Protein AF-A0A8J4VJY8-F1 (afdb_monomer)

Organism: NCBI:txid60419

Sequence (199 aa):
MISAFECVHDGWGIAVLVGVPNKDDAFKTHPMNILNERTLKGTFFGNYKPRSDLPSVVERYMNKFAQREEWTMLCDTLASKLMTAGNTLAATLCYICAGNIDKTVEIWSRSLRTEHEGKFYVELLQDLMEKTIVLALATGRKRFSASLCKLVEKYAEILASQGLLTTAMVYLKLLGSDELSPELVILRDRIALATEPGM

Solvent-accessible surface area (backbone atoms only — not comparable to full-atom values): 11564 Å² total; per-residue (Å²): 120,59,65,60,57,71,71,41,48,75,62,72,19,69,24,76,47,69,49,81,79,59,97,84,66,77,94,77,79,65,71,62,57,53,74,42,46,32,44,82,46,78,30,67,62,57,96,54,49,67,88,74,46,43,63,58,52,52,50,54,48,49,65,69,79,33,57,82,82,49,42,36,58,52,27,41,53,51,15,55,52,29,46,76,72,68,40,53,70,65,14,42,54,25,19,56,74,32,56,37,59,60,65,35,49,56,52,50,59,53,54,59,66,71,63,60,88,79,69,53,72,68,58,56,50,48,57,53,48,54,54,50,48,55,51,33,64,76,58,70,55,54,81,72,50,74,72,53,48,59,48,54,50,57,50,28,52,52,32,42,77,73,66,40,44,70,61,21,50,55,56,56,63,49,52,43,88,89,72,58,55,73,71,48,53,51,50,50,52,53,43,49,64,70,67,52,77,82,131

pLDDT: mean 82.2, std 9.37, range [36.69, 95.88]

Secondary structure (DSSP, 8-state):
-THHHHTSPTTT-EEEEES---TT------HHHHHTT-EEEEESSTT--HHHHHHHHHHHHHHHHS-HHHHHHHHHHHHHHHHHTT-HHHHHHHHHHHT-HHHHHHHHHHHHTT--SS--HHHHHHHHHHHHHHHHHHHT-----HHHHHHHHHHHHHHHHTT-HHHHHHHHHHT-SSS--HHHHHHHHHHHHHHSPP-

InterPro domains:
  IPR036291 NAD(P)-binding domain superfamily [SSF51735] (2-62)
  IPR040251 Protein transport protein SEC31-like [PTHR13923] (64-196)

Nearest PDB structures (foldseek):
  5m72-assembly1_A  TM=3.166E-01  e=6.009E-02  Homo sapiens
  9gaw-assembly1_K  TM=3.828E-01  e=3.199E-01  Homo sapiens
  6q6g-assembly1_K  TM=3.519E-01  e=5.791E-01  Homo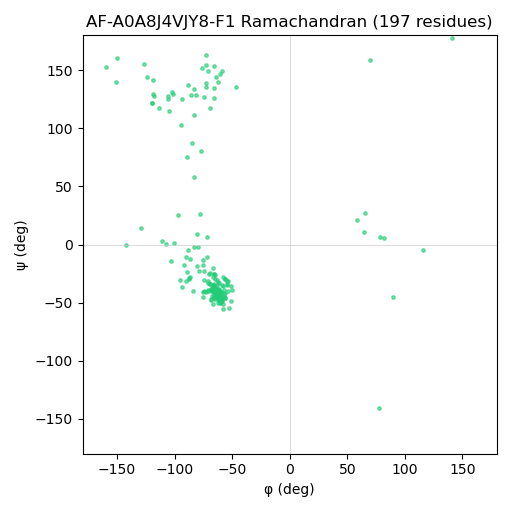 sapiens
  5a31-assembly1_J  TM=3.469E-01  e=1.703E+00  Homo sapiens
  4ui9-assembly1_J  TM=3.469E-01  e=1.703E+00  Homo sapiens

Mean predicted aligned error: 13.05 Å

Structure (mmCIF, N/CA/C/O backbone):
data_AF-A0A8J4VJY8-F1
#
_entry.id   AF-A0A8J4VJY8-F1
#
loop_
_atom_site.group_PDB
_atom_site.id
_atom_site.type_symbol
_atom_site.label_atom_id
_atom_site.label_alt_id
_atom_site.label_comp_id
_atom_site.label_asym_id
_atom_site.label_entity_id
_atom_site.label_seq_id
_atom_site.pdbx_PDB_ins_code
_atom_site.Cartn_x
_atom_site.Cartn_y
_atom_site.Cartn_z
_atom_site.occupancy
_atom_site.B_iso_or_equiv
_atom_site.auth_seq_id
_atom_site.auth_comp_id
_atom_site.auth_asym_id
_atom_site.auth_atom_id
_atom_site.pdbx_PDB_model_num
ATOM 1 N N . MET A 1 1 ? 20.125 10.548 -29.861 1.00 68.69 1 MET A N 1
ATOM 2 C CA . MET A 1 1 ? 18.729 10.962 -30.130 1.00 68.69 1 MET A CA 1
ATOM 3 C C . MET A 1 1 ? 18.631 11.810 -31.399 1.00 68.69 1 MET A C 1
ATOM 5 O O . MET A 1 1 ? 17.848 11.469 -32.269 1.00 68.69 1 MET A O 1
ATOM 9 N N . ILE A 1 2 ? 19.464 12.847 -31.549 1.00 80.62 2 ILE A N 1
ATOM 10 C CA . ILE A 1 2 ? 19.454 13.768 -32.705 1.00 80.62 2 ILE A CA 1
ATOM 11 C C . ILE A 1 2 ? 19.862 13.100 -34.029 1.00 80.62 2 ILE A C 1
ATOM 13 O O . ILE A 1 2 ? 19.252 13.369 -35.057 1.00 80.62 2 ILE A O 1
ATOM 17 N N . SER A 1 3 ? 20.807 12.157 -34.000 1.00 83.62 3 SER A N 1
ATOM 18 C CA . SER A 1 3 ? 21.254 11.420 -35.193 1.00 83.62 3 SER A CA 1
ATOM 19 C C . SER A 1 3 ? 20.115 10.736 -35.957 1.00 83.62 3 SER A C 1
ATOM 21 O O . SER A 1 3 ? 20.138 10.702 -37.181 1.00 83.62 3 SER A O 1
ATOM 23 N N . ALA A 1 4 ? 19.094 10.246 -35.245 1.00 83.75 4 ALA A N 1
ATOM 24 C CA . ALA A 1 4 ? 17.913 9.630 -35.846 1.00 83.75 4 ALA A CA 1
ATOM 25 C C . ALA A 1 4 ? 17.003 10.640 -36.566 1.00 83.75 4 ALA A C 1
ATOM 27 O O . ALA A 1 4 ? 16.265 10.252 -37.459 1.00 83.75 4 ALA A O 1
ATOM 28 N N . PHE A 1 5 ? 17.036 11.920 -36.183 1.00 87.31 5 PHE A N 1
ATOM 29 C CA . PHE A 1 5 ? 16.316 12.999 -36.866 1.00 87.31 5 PHE A CA 1
ATOM 30 C C . PHE A 1 5 ? 17.141 13.611 -38.007 1.00 87.31 5 PHE A C 1
ATOM 32 O O . PHE A 1 5 ? 16.595 14.086 -38.999 1.00 87.31 5 PHE A O 1
ATOM 39 N N . GLU A 1 6 ? 18.467 13.581 -37.914 1.00 86.31 6 GLU A N 1
ATOM 40 C CA . GLU A 1 6 ? 19.334 14.111 -38.969 1.00 86.31 6 GLU A CA 1
ATOM 41 C C . GLU A 1 6 ? 19.481 13.157 -40.161 1.00 86.31 6 GLU A C 1
ATOM 43 O O . GLU A 1 6 ? 19.732 13.622 -41.273 1.00 86.31 6 GLU A O 1
ATOM 48 N N . CYS A 1 7 ? 19.252 11.856 -39.969 1.00 87.00 7 CYS A N 1
ATOM 49 C CA . CYS A 1 7 ? 19.329 10.858 -41.036 1.00 87.00 7 CYS A CA 1
ATOM 50 C C . CYS A 1 7 ? 18.021 10.629 -41.816 1.00 87.00 7 CYS A C 1
ATOM 52 O O . CYS A 1 7 ? 18.037 9.855 -42.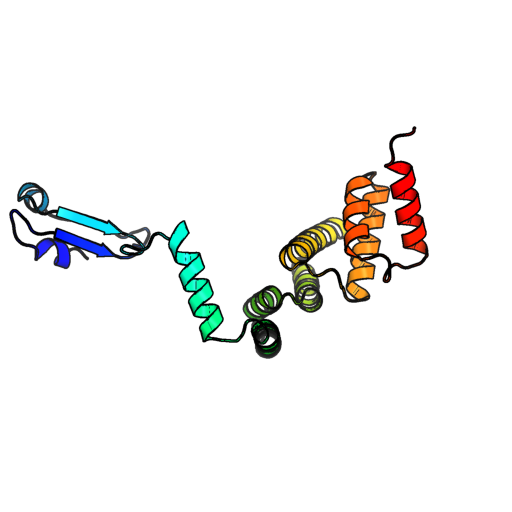774 1.00 87.00 7 CYS A O 1
ATOM 54 N N . VAL A 1 8 ? 16.896 11.256 -41.437 1.00 89.12 8 VA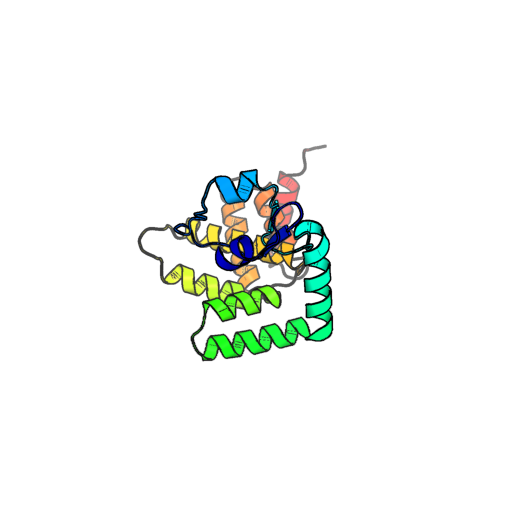L A N 1
ATOM 55 C CA . VAL A 1 8 ? 15.641 11.102 -42.195 1.00 89.12 8 VAL A CA 1
ATOM 56 C C . VAL A 1 8 ? 15.663 11.913 -43.488 1.00 89.12 8 VAL A C 1
ATOM 58 O O . VAL A 1 8 ? 16.323 12.947 -43.577 1.00 89.12 8 VAL A O 1
ATOM 61 N N . HIS A 1 9 ? 14.918 11.440 -44.485 1.00 87.38 9 HIS A N 1
ATOM 62 C CA . HIS A 1 9 ? 14.821 12.090 -45.788 1.00 87.38 9 HIS A CA 1
ATOM 63 C C . HIS A 1 9 ? 14.210 13.494 -45.699 1.00 87.38 9 HIS A C 1
ATOM 65 O O . HIS A 1 9 ? 13.229 13.713 -44.987 1.00 87.38 9 HIS A O 1
ATOM 71 N N . ASP A 1 10 ? 14.762 14.427 -46.472 1.00 89.31 10 ASP A N 1
ATOM 72 C CA . ASP A 1 10 ? 14.156 15.741 -46.691 1.00 89.31 10 ASP A CA 1
ATOM 73 C C . ASP A 1 10 ? 12.806 15.593 -47.421 1.00 89.31 10 ASP A C 1
ATOM 75 O O . ASP A 1 10 ? 12.633 14.698 -48.254 1.00 89.31 10 ASP A O 1
ATOM 79 N N . GLY A 1 11 ? 11.829 16.442 -47.094 1.00 87.81 11 GLY A N 1
ATOM 80 C CA . GLY A 1 11 ? 10.488 16.443 -47.694 1.00 87.81 11 GLY A CA 1
ATOM 81 C C . GLY A 1 11 ? 9.458 15.552 -46.987 1.00 87.81 11 GLY A C 1
ATOM 82 O O . GLY A 1 11 ? 8.323 15.957 -46.773 1.00 87.81 11 GLY A O 1
ATOM 83 N N . TRP A 1 12 ? 9.823 14.317 -46.627 1.00 87.56 12 TRP A N 1
ATOM 84 C CA . TRP A 1 12 ? 8.845 13.321 -46.138 1.00 87.56 12 TRP A CA 1
ATOM 85 C C . TRP A 1 12 ? 9.343 12.425 -44.999 1.00 87.56 12 TRP A C 1
ATOM 87 O O . TRP A 1 12 ? 8.610 11.557 -44.515 1.00 87.56 12 TRP A O 1
ATOM 97 N N . GLY A 1 13 ? 10.584 12.606 -44.552 1.00 90.88 13 GLY A N 1
ATOM 98 C CA . GLY A 1 13 ? 11.171 11.816 -43.480 1.00 90.88 13 GLY A CA 1
ATOM 99 C C . GLY A 1 13 ? 10.479 12.039 -42.135 1.00 90.88 13 GLY A C 1
ATOM 100 O O . GLY A 1 13 ? 10.234 13.173 -41.720 1.00 90.88 13 GLY A O 1
ATOM 101 N N . ILE A 1 14 ? 10.204 10.943 -41.422 1.00 91.06 14 ILE A N 1
ATOM 102 C CA . ILE A 1 14 ? 9.613 10.972 -40.080 1.00 91.06 14 ILE A CA 1
ATOM 103 C C . ILE A 1 14 ? 10.571 10.307 -39.097 1.00 91.06 14 ILE A C 1
ATOM 105 O O . ILE A 1 14 ? 10.876 9.123 -39.232 1.00 91.06 14 ILE A O 1
ATOM 109 N N . ALA A 1 15 ? 10.989 11.043 -38.069 1.00 90.25 15 ALA A N 1
ATOM 110 C CA . ALA A 1 15 ? 11.700 10.486 -36.924 1.00 90.25 15 ALA A CA 1
ATOM 111 C C . ALA A 1 15 ? 10.743 10.343 -35.738 1.00 90.25 15 ALA A C 1
ATOM 113 O O . ALA A 1 15 ? 10.033 11.289 -35.386 1.00 90.25 15 ALA A O 1
ATOM 114 N N . VAL A 1 16 ? 10.733 9.169 -35.103 1.00 88.62 16 VAL A N 1
ATOM 115 C CA . VAL A 1 16 ? 9.947 8.909 -33.890 1.00 88.62 16 VAL A CA 1
ATOM 116 C C . VAL A 1 16 ? 10.896 8.678 -32.721 1.00 88.62 16 VAL A C 1
ATOM 118 O O . VAL A 1 16 ? 11.672 7.726 -32.720 1.00 88.62 16 VAL A O 1
ATOM 121 N N . LEU A 1 17 ? 10.826 9.548 -31.719 1.00 88.00 17 LEU A N 1
ATOM 122 C CA . LEU A 1 17 ? 11.573 9.419 -30.474 1.00 88.00 17 LEU A CA 1
ATOM 123 C C . LEU A 1 17 ? 10.718 8.696 -29.437 1.00 88.00 17 LEU A C 1
ATOM 125 O O . LEU A 1 17 ? 9.601 9.127 -29.147 1.00 88.00 17 LEU A O 1
ATOM 129 N N . VAL A 1 18 ? 11.254 7.608 -28.878 1.00 86.00 18 VAL A N 1
ATOM 130 C CA . VAL A 1 18 ? 10.594 6.815 -27.836 1.00 86.00 18 VAL A CA 1
ATOM 131 C C . VAL A 1 18 ? 11.444 6.809 -26.568 1.00 86.00 18 VAL A C 1
ATOM 133 O O . VAL A 1 18 ? 12.594 6.375 -26.617 1.00 86.00 18 VAL A O 1
ATOM 136 N N . GLY A 1 19 ? 10.889 7.270 -25.445 1.00 84.06 19 GLY A N 1
ATOM 137 C CA . GLY A 1 19 ? 11.540 7.203 -24.130 1.00 84.06 19 GLY A CA 1
ATOM 138 C C . GLY A 1 19 ? 11.328 8.435 -23.247 1.00 84.06 19 GLY A C 1
ATOM 139 O O . GLY A 1 19 ? 10.686 9.403 -23.649 1.00 84.06 19 GLY A O 1
ATOM 140 N N . VAL A 1 20 ? 11.872 8.383 -22.026 1.00 84.94 20 VAL A N 1
ATOM 141 C CA . VAL A 1 20 ? 11.820 9.470 -21.034 1.00 84.94 20 VAL A CA 1
ATOM 142 C C . VAL A 1 20 ? 13.200 10.143 -20.972 1.00 84.94 20 VAL A C 1
ATOM 144 O O . VAL A 1 20 ? 14.160 9.471 -20.596 1.00 84.94 20 VAL A O 1
ATOM 147 N N . PRO A 1 21 ? 13.332 11.424 -21.362 1.00 83.00 21 PRO A N 1
ATOM 148 C CA . PRO A 1 21 ? 14.582 12.165 -21.232 1.00 83.00 21 PRO A CA 1
ATOM 149 C C . PRO A 1 21 ? 14.860 12.524 -19.766 1.00 83.00 21 PRO A C 1
ATOM 151 O O . PRO A 1 21 ? 13.937 12.666 -18.960 1.00 83.00 21 PRO A O 1
ATOM 154 N N . ASN A 1 22 ? 16.133 12.708 -19.428 1.00 85.38 22 ASN A N 1
ATOM 155 C CA . ASN A 1 22 ? 16.535 13.266 -18.140 1.00 85.38 22 ASN A CA 1
ATOM 156 C C . ASN A 1 22 ? 16.234 14.771 -18.086 1.00 85.38 22 ASN A C 1
ATOM 158 O O . ASN A 1 22 ? 16.047 15.420 -19.114 1.00 85.38 22 ASN A O 1
ATOM 162 N N . LYS A 1 23 ? 16.223 15.350 -16.879 1.00 86.31 23 LYS A N 1
ATOM 163 C CA . LYS A 1 23 ? 15.888 16.771 -16.661 1.00 86.31 23 LYS A CA 1
ATOM 164 C C . LYS A 1 23 ? 16.774 17.743 -17.460 1.00 86.31 23 LYS A C 1
ATOM 166 O O . LYS A 1 23 ? 16.296 18.807 -17.840 1.00 86.31 23 LYS A O 1
ATOM 171 N N . ASP A 1 24 ? 18.021 17.357 -17.727 1.00 89.12 24 ASP A N 1
ATOM 172 C CA . ASP A 1 24 ? 19.026 18.197 -18.392 1.00 89.12 24 ASP A CA 1
ATOM 173 C C . ASP A 1 24 ? 19.201 17.881 -19.890 1.00 89.12 24 ASP A C 1
ATOM 175 O O . ASP A 1 24 ? 20.023 18.501 -20.571 1.00 89.12 24 ASP A O 1
ATOM 179 N N . ASP A 1 25 ? 18.433 16.929 -20.431 1.00 85.75 25 ASP A N 1
ATOM 180 C CA . ASP A 1 25 ? 18.522 16.565 -21.844 1.00 85.75 25 ASP A CA 1
ATOM 181 C C . ASP A 1 25 ? 17.870 17.643 -22.725 1.00 85.75 25 ASP A C 1
ATOM 183 O O . ASP A 1 25 ? 16.702 17.999 -22.563 1.00 85.75 25 ASP A O 1
ATOM 187 N N . ALA A 1 26 ? 18.617 18.135 -23.717 1.00 84.38 26 ALA A N 1
ATOM 188 C CA . ALA A 1 26 ? 18.144 19.137 -24.669 1.00 84.38 26 ALA A CA 1
ATOM 189 C C . ALA A 1 26 ? 18.159 18.599 -26.104 1.00 84.38 26 ALA A C 1
ATOM 191 O O . ALA A 1 26 ? 19.182 18.119 -26.599 1.00 84.38 26 ALA A O 1
ATOM 192 N N . PHE A 1 27 ? 17.038 18.750 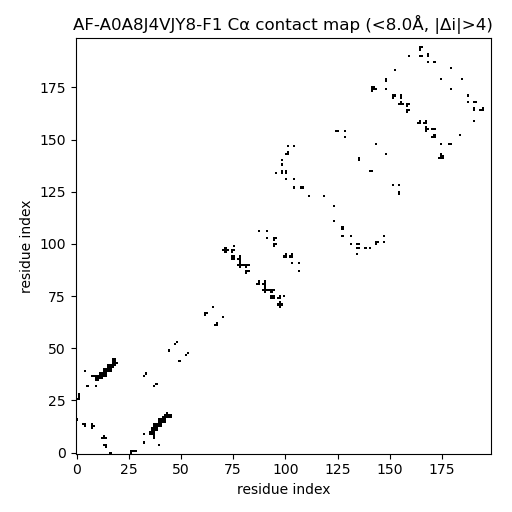-26.811 1.00 84.56 27 PHE A N 1
ATOM 193 C CA . PHE A 1 27 ? 16.973 18.490 -28.245 1.00 84.56 27 PHE A CA 1
ATOM 194 C C . PHE A 1 27 ? 17.471 19.719 -29.016 1.00 84.56 27 PHE A C 1
ATOM 196 O O . PHE A 1 27 ? 16.825 20.765 -29.014 1.00 84.56 27 PHE A O 1
ATOM 203 N N . LYS A 1 28 ? 18.634 19.602 -29.666 1.00 87.94 28 LYS A N 1
ATOM 204 C CA . LYS A 1 28 ? 19.248 20.671 -30.467 1.00 87.94 28 LYS A CA 1
ATOM 205 C C . LYS A 1 28 ? 19.351 20.220 -31.919 1.00 87.94 28 LYS A C 1
ATOM 207 O O . LYS A 1 28 ? 19.885 19.151 -32.190 1.00 87.94 28 LYS A O 1
ATOM 212 N N . TH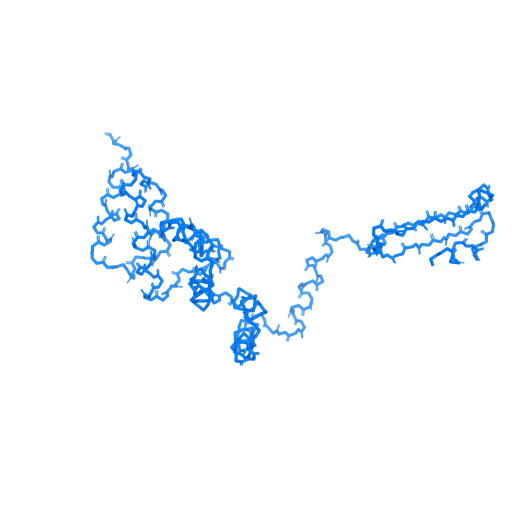R A 1 29 ? 18.846 21.025 -32.847 1.00 86.62 29 THR A N 1
ATOM 213 C CA . THR A 1 29 ? 18.955 20.765 -34.288 1.00 86.62 29 THR A CA 1
ATOM 214 C C . THR A 1 29 ? 18.984 22.079 -35.067 1.00 86.62 29 THR A C 1
ATOM 216 O O . THR A 1 29 ? 18.580 23.118 -34.542 1.00 86.62 29 THR A O 1
ATOM 219 N N . HIS A 1 30 ? 19.472 22.047 -36.308 1.00 87.88 30 HIS A N 1
ATOM 220 C CA . HIS A 1 30 ? 19.509 23.226 -37.169 1.00 87.88 30 HIS A CA 1
ATOM 221 C C . HIS A 1 30 ? 18.091 23.575 -37.670 1.00 87.88 30 HIS A C 1
ATOM 223 O O . HIS A 1 30 ? 17.389 22.668 -38.121 1.00 87.88 30 HIS A O 1
ATOM 229 N N . PRO A 1 31 ? 17.655 24.853 -37.671 1.00 86.69 31 PRO A N 1
ATOM 230 C CA . PRO A 1 31 ? 16.299 25.236 -38.092 1.00 86.69 31 PRO A CA 1
ATOM 231 C C . PRO A 1 31 ? 15.908 24.744 -39.493 1.00 86.69 31 PRO A C 1
ATOM 233 O O . PRO A 1 31 ? 14.766 24.345 -39.712 1.00 86.69 31 PRO A O 1
ATOM 236 N N . MET A 1 32 ? 16.871 24.688 -40.422 1.00 88.69 32 MET A N 1
ATOM 237 C CA . MET A 1 32 ? 16.646 24.147 -41.773 1.00 88.69 32 MET A CA 1
ATOM 238 C C . MET A 1 32 ? 16.158 22.697 -41.781 1.00 88.69 32 MET A C 1
ATOM 240 O O . MET A 1 32 ? 15.416 22.327 -42.679 1.00 88.69 32 MET A O 1
ATOM 244 N N . ASN A 1 33 ? 16.495 21.890 -40.773 1.00 83.81 33 ASN A N 1
ATOM 245 C CA . ASN A 1 33 ? 16.027 20.506 -40.709 1.00 83.81 33 ASN A CA 1
ATOM 246 C C . ASN A 1 33 ? 14.506 20.428 -40.511 1.00 83.81 33 ASN A C 1
ATOM 248 O O . ASN A 1 33 ? 13.895 19.468 -40.955 1.00 83.81 33 ASN A O 1
ATOM 252 N N . ILE A 1 34 ? 13.886 21.431 -39.879 1.00 83.19 34 ILE A N 1
ATOM 253 C CA . ILE A 1 34 ? 12.424 21.515 -39.730 1.00 83.19 34 ILE A CA 1
ATOM 254 C C . ILE A 1 34 ? 11.799 22.143 -40.980 1.00 83.19 34 ILE A C 1
ATOM 256 O O . ILE A 1 34 ? 10.755 21.694 -41.443 1.00 83.19 34 ILE A O 1
ATOM 260 N N . LEU A 1 35 ? 12.451 23.168 -41.541 1.00 87.56 35 LEU A N 1
ATOM 261 C CA . LEU A 1 35 ? 11.969 23.866 -42.737 1.00 87.56 35 LEU A CA 1
ATOM 262 C C . LEU A 1 35 ? 12.041 23.006 -44.008 1.00 87.56 35 LEU A C 1
ATOM 264 O O . LEU A 1 35 ? 11.237 23.211 -44.908 1.00 87.56 35 LEU A O 1
ATOM 268 N N . ASN A 1 36 ? 12.921 22.002 -44.055 1.00 87.19 36 ASN A N 1
ATOM 269 C CA . ASN A 1 36 ? 12.982 20.986 -45.114 1.00 87.19 36 ASN A CA 1
ATOM 270 C C . ASN A 1 36 ? 11.896 19.896 -44.970 1.00 87.19 36 ASN A C 1
ATOM 272 O O . ASN A 1 36 ? 12.096 18.758 -45.393 1.00 87.19 36 ASN A O 1
ATOM 276 N N . GLU A 1 37 ? 10.771 20.222 -44.329 1.00 87.38 37 GLU A N 1
ATOM 277 C CA . GLU A 1 37 ? 9.587 19.363 -44.169 1.00 87.38 37 GLU A CA 1
ATOM 278 C C . GLU A 1 37 ? 9.842 18.014 -43.458 1.00 87.38 37 GLU A C 1
ATOM 280 O O . GLU A 1 37 ? 9.039 17.082 -43.546 1.00 87.38 37 GLU A O 1
ATOM 285 N N . ARG A 1 38 ? 10.925 17.887 -42.677 1.00 91.00 38 ARG A N 1
ATOM 286 C CA . ARG A 1 38 ? 11.121 16.707 -41.818 1.00 91.00 38 ARG A CA 1
ATOM 287 C C . ARG A 1 38 ? 10.161 16.757 -40.637 1.00 91.00 38 ARG A C 1
ATOM 289 O O . ARG A 1 38 ? 9.995 17.784 -39.982 1.00 91.00 38 ARG A O 1
ATOM 296 N N . THR A 1 39 ? 9.584 15.611 -40.295 1.00 88.94 39 THR A N 1
ATOM 297 C CA . THR A 1 39 ? 8.641 15.498 -39.178 1.00 88.94 39 THR A CA 1
ATOM 298 C C . THR A 1 39 ? 9.287 14.808 -37.980 1.00 88.94 39 THR A C 1
ATOM 300 O O . THR A 1 39 ? 9.789 13.689 -38.088 1.00 88.94 39 THR A O 1
ATOM 303 N N . LEU A 1 40 ? 9.210 15.437 -36.804 1.00 88.75 40 LEU A N 1
ATOM 304 C CA . LEU A 1 40 ? 9.598 14.835 -35.528 1.00 88.75 40 LEU A CA 1
ATOM 305 C C . LEU A 1 40 ? 8.352 14.481 -34.711 1.00 88.75 40 LEU A C 1
ATOM 307 O O . LEU A 1 40 ? 7.516 15.340 -34.440 1.00 88.75 40 LEU A O 1
ATOM 311 N N . LYS A 1 41 ? 8.238 13.221 -34.285 1.00 88.94 41 LYS A N 1
ATOM 312 C CA . LYS A 1 41 ? 7.201 12.752 -33.355 1.00 88.94 41 LYS A CA 1
ATOM 313 C C . LYS A 1 41 ? 7.855 12.211 -32.090 1.00 88.94 41 LYS A C 1
ATOM 315 O O . LYS A 1 41 ? 8.891 11.559 -32.159 1.00 88.94 41 LYS A O 1
ATOM 320 N N . GLY A 1 42 ? 7.244 12.462 -30.938 1.00 87.31 42 GLY A N 1
ATOM 321 C CA . GLY A 1 42 ? 7.728 11.985 -29.643 1.00 87.31 42 GLY A CA 1
ATOM 322 C C . GLY A 1 42 ? 6.663 11.184 -28.909 1.00 87.31 42 GLY A C 1
ATOM 323 O O . GLY A 1 42 ? 5.477 11.500 -28.988 1.00 87.31 42 GLY A O 1
ATOM 324 N N . THR A 1 43 ? 7.085 10.152 -28.186 1.00 85.06 43 THR A N 1
ATOM 325 C CA . THR A 1 43 ? 6.226 9.396 -27.275 1.00 85.06 43 THR A CA 1
ATOM 326 C C . THR A 1 43 ? 7.038 8.803 -26.128 1.00 85.06 43 THR A C 1
ATOM 328 O O . THR A 1 43 ? 8.136 8.294 -26.318 1.00 85.06 43 THR A O 1
ATOM 331 N N . PHE A 1 44 ? 6.493 8.825 -24.916 1.00 82.38 44 PHE A N 1
ATOM 332 C CA . PHE A 1 44 ? 7.149 8.211 -23.759 1.00 82.38 44 PHE A CA 1
ATOM 333 C C . PHE A 1 44 ? 7.063 6.682 -23.775 1.00 82.38 44 PHE A C 1
ATOM 335 O O . PHE A 1 44 ? 7.966 6.006 -23.294 1.00 82.38 44 PHE A O 1
ATOM 342 N N . PHE A 1 45 ? 5.989 6.139 -24.353 1.00 77.56 45 PHE A N 1
ATOM 343 C CA . PHE A 1 45 ? 5.648 4.716 -24.271 1.00 77.56 45 PHE A CA 1
ATOM 344 C C . PHE A 1 45 ? 5.367 4.089 -25.649 1.00 77.56 45 PHE A C 1
ATOM 346 O O . PHE A 1 45 ? 4.801 3.004 -25.741 1.00 77.56 45 PHE A O 1
ATOM 353 N N . GLY A 1 46 ? 5.729 4.752 -26.750 1.00 77.62 46 GLY A N 1
ATOM 354 C CA . GLY A 1 46 ? 5.402 4.271 -28.097 1.00 77.62 46 GLY A CA 1
ATOM 355 C C . GLY A 1 46 ? 3.940 4.548 -28.476 1.00 77.62 46 GLY A C 1
ATOM 356 O O . GLY A 1 46 ? 3.381 5.587 -28.133 1.00 77.62 46 GLY A O 1
ATOM 357 N N . ASN A 1 47 ? 3.299 3.594 -29.156 1.00 75.44 47 ASN A N 1
ATOM 358 C CA . ASN A 1 47 ? 1.851 3.613 -29.430 1.00 75.44 47 ASN A CA 1
ATOM 359 C C . ASN A 1 47 ? 1.008 3.122 -28.242 1.00 75.44 47 ASN A C 1
ATOM 361 O O . ASN A 1 47 ? -0.190 2.885 -28.381 1.00 75.44 47 ASN A O 1
ATOM 365 N N . TYR A 1 48 ? 1.643 2.934 -27.090 1.00 73.88 48 TYR A N 1
ATOM 366 C CA . TYR A 1 48 ? 1.002 2.448 -25.890 1.00 73.88 48 TYR A CA 1
ATOM 367 C C . TYR A 1 48 ? 0.296 3.591 -25.172 1.00 73.88 48 TYR A C 1
ATOM 369 O O . TYR A 1 48 ? 0.898 4.628 -24.891 1.00 73.88 48 TYR A O 1
ATOM 377 N N . LYS A 1 49 ? -0.978 3.397 -24.854 1.00 79.50 49 LYS A N 1
ATOM 378 C CA . LYS A 1 49 ? -1.776 4.318 -24.051 1.00 79.50 49 LYS A CA 1
ATOM 379 C C . LYS A 1 49 ? -1.720 3.838 -22.603 1.00 79.50 49 LYS A C 1
ATOM 381 O O . LYS A 1 49 ? -2.444 2.907 -22.256 1.00 79.50 49 LYS A O 1
ATOM 386 N N . PRO A 1 50 ? -0.924 4.465 -21.715 1.00 75.00 50 PRO A N 1
ATOM 387 C CA . PRO A 1 50 ? -0.672 3.913 -20.383 1.00 75.00 50 PRO A CA 1
ATOM 388 C C . PRO A 1 50 ? -1.952 3.693 -19.576 1.00 75.00 50 PRO A C 1
ATOM 390 O O . PRO A 1 50 ? -2.080 2.708 -18.868 1.00 75.00 50 PRO A O 1
ATOM 393 N N . ARG A 1 51 ? -2.952 4.567 -19.717 1.00 79.19 51 ARG A N 1
ATOM 394 C CA . ARG A 1 51 ? -4.204 4.427 -18.967 1.00 79.19 51 ARG A CA 1
ATOM 395 C C . ARG A 1 51 ? -5.048 3.219 -19.396 1.00 79.19 51 ARG A C 1
ATOM 397 O O . ARG A 1 51 ? -5.680 2.615 -18.538 1.00 79.19 51 ARG A O 1
ATOM 404 N N . SER A 1 52 ? -5.103 2.896 -20.689 1.00 82.62 52 SER A N 1
ATOM 405 C CA . SER A 1 52 ? -5.931 1.791 -21.201 1.00 82.62 52 SER A CA 1
ATOM 406 C C . SER A 1 52 ? -5.160 0.484 -21.308 1.00 82.62 52 SER A C 1
ATOM 408 O O . SER A 1 52 ? -5.708 -0.580 -21.038 1.00 82.62 52 SER A O 1
ATOM 410 N N . ASP A 1 53 ? -3.886 0.562 -21.676 1.00 81.81 53 ASP A N 1
ATOM 411 C CA . ASP A 1 53 ? -3.134 -0.609 -22.096 1.00 81.81 53 ASP A CA 1
ATOM 412 C C . ASP A 1 53 ? -2.347 -1.205 -20.919 1.00 81.81 53 ASP A C 1
ATOM 414 O O . ASP A 1 53 ? -2.195 -2.430 -20.858 1.00 81.81 53 ASP A O 1
ATOM 418 N N . LEU A 1 54 ? -1.910 -0.382 -19.946 1.00 81.25 54 LEU A N 1
ATOM 419 C CA . LEU A 1 54 ? -1.137 -0.824 -18.770 1.00 81.25 54 LEU A CA 1
ATOM 420 C C . LEU A 1 54 ? -1.848 -1.899 -17.946 1.00 81.25 54 LEU A C 1
ATOM 422 O O . LEU A 1 54 ? -1.206 -2.912 -17.662 1.00 81.25 54 LEU A O 1
ATOM 426 N N . PRO A 1 55 ? -3.156 -1.779 -17.638 1.00 83.00 55 PRO A N 1
ATOM 427 C CA . PRO A 1 55 ? -3.875 -2.836 -16.932 1.00 83.00 55 PRO A CA 1
ATOM 428 C C . PRO A 1 55 ? -3.793 -4.192 -17.648 1.00 83.00 55 PRO A C 1
ATOM 430 O O . PRO A 1 55 ? -3.538 -5.206 -17.007 1.00 83.00 55 PRO A O 1
ATOM 433 N N . SER A 1 56 ? -3.914 -4.209 -18.982 1.00 81.81 56 SER A N 1
ATOM 434 C CA . SER A 1 56 ? -3.883 -5.449 -19.772 1.00 81.81 56 SER A CA 1
ATOM 435 C C . SER A 1 56 ? -2.503 -6.116 -19.800 1.00 81.81 56 SER A C 1
ATOM 437 O O . SER A 1 56 ? -2.396 -7.343 -19.819 1.00 81.81 56 SER A O 1
ATOM 439 N N . VAL A 1 57 ? -1.424 -5.324 -19.779 1.00 80.25 57 VAL A N 1
ATOM 440 C CA . VAL A 1 57 ? -0.055 -5.857 -19.719 1.00 80.25 57 VAL A CA 1
ATOM 441 C C . VAL A 1 57 ? 0.266 -6.360 -18.325 1.00 80.25 57 VAL A C 1
ATOM 443 O O . VAL A 1 57 ? 0.849 -7.436 -18.210 1.00 80.25 57 VAL A O 1
ATOM 446 N N . VAL A 1 58 ? -0.153 -5.638 -17.283 1.00 78.62 58 VAL A N 1
ATOM 447 C CA . VAL A 1 58 ? -0.032 -6.105 -15.898 1.00 78.62 58 VAL A CA 1
ATOM 448 C C . VAL A 1 58 ? -0.781 -7.422 -15.734 1.00 78.62 58 VAL A C 1
ATOM 450 O O . VAL A 1 58 ? -0.196 -8.389 -15.268 1.00 78.62 58 VAL A O 1
ATOM 453 N N . GLU A 1 59 ? -2.025 -7.517 -16.197 1.00 79.06 59 GLU A N 1
ATOM 454 C CA . GLU A 1 59 ? -2.805 -8.752 -16.113 1.00 79.06 59 GLU A CA 1
ATOM 455 C C . GLU A 1 59 ? -2.146 -9.915 -16.872 1.00 79.06 59 GLU A C 1
ATOM 457 O O . GLU A 1 59 ? -2.010 -11.012 -16.332 1.00 79.06 59 GLU A O 1
ATOM 462 N N . ARG A 1 60 ? -1.649 -9.680 -18.095 1.00 78.12 60 ARG A N 1
ATOM 463 C CA . ARG A 1 60 ? -0.892 -10.687 -18.860 1.00 78.12 60 ARG A CA 1
ATOM 464 C C . ARG A 1 60 ? 0.387 -11.130 -18.160 1.00 78.12 60 ARG A C 1
ATOM 466 O O . ARG A 1 60 ? 0.740 -12.303 -18.246 1.00 78.12 60 ARG A O 1
ATOM 473 N N . TYR A 1 61 ? 1.098 -10.201 -17.529 1.00 73.31 61 TYR A N 1
ATOM 474 C CA . TYR A 1 61 ? 2.304 -10.502 -16.770 1.00 73.31 61 TYR A CA 1
ATOM 475 C C . TYR A 1 61 ? 1.951 -11.348 -15.545 1.00 73.31 61 TYR A C 1
ATOM 477 O O . TYR A 1 61 ? 2.482 -12.442 -15.386 1.00 73.31 61 TYR A O 1
ATOM 485 N N . MET A 1 62 ? 0.978 -10.911 -14.747 1.00 69.44 62 MET A N 1
ATOM 486 C CA . MET A 1 62 ? 0.515 -11.631 -13.560 1.00 69.44 62 MET A CA 1
ATOM 487 C C . MET A 1 62 ? 0.076 -13.058 -13.906 1.00 69.44 62 MET A C 1
ATOM 489 O O . MET A 1 62 ? 0.562 -13.995 -13.288 1.00 69.44 62 MET A O 1
ATOM 493 N N . ASN A 1 63 ? -0.715 -13.237 -14.970 1.00 70.25 63 ASN A N 1
ATOM 494 C CA . ASN A 1 63 ? -1.183 -14.552 -15.423 1.00 70.25 63 ASN A CA 1
ATOM 495 C C . ASN A 1 63 ? -0.068 -15.477 -15.953 1.00 70.25 63 ASN A C 1
ATOM 497 O O . ASN A 1 63 ? -0.279 -16.683 -16.051 1.00 70.25 63 ASN A O 1
ATOM 501 N N . LYS A 1 64 ? 1.095 -14.941 -16.349 1.00 69.69 64 LYS A N 1
ATOM 502 C CA . LYS A 1 64 ? 2.233 -15.742 -16.838 1.00 69.69 64 LYS A CA 1
ATOM 503 C C . LYS A 1 64 ? 3.199 -16.163 -15.737 1.00 69.69 64 LYS A C 1
ATOM 505 O O . LYS A 1 64 ? 3.847 -17.194 -15.888 1.00 69.69 64 LYS A O 1
ATOM 510 N N . PHE A 1 65 ? 3.350 -15.352 -14.693 1.00 60.19 65 PHE A N 1
ATOM 511 C CA . PHE A 1 65 ? 4.341 -15.592 -13.641 1.00 60.19 65 PHE A CA 1
ATOM 512 C C . PHE A 1 65 ? 3.822 -16.494 -12.521 1.00 60.19 65 PHE A C 1
ATOM 514 O O . PHE A 1 65 ? 4.617 -17.219 -11.929 1.00 60.19 65 PHE A O 1
ATOM 521 N N . ALA A 1 66 ? 2.518 -16.480 -12.246 1.00 62.16 66 ALA A N 1
ATOM 522 C CA . ALA A 1 66 ? 1.877 -17.400 -11.315 1.00 62.16 66 ALA A CA 1
ATOM 523 C C . ALA A 1 66 ? 0.374 -17.471 -11.604 1.00 62.16 66 ALA A C 1
ATOM 525 O O . ALA A 1 66 ? -0.220 -16.498 -12.070 1.00 62.16 66 ALA A O 1
ATOM 526 N N . GLN A 1 67 ? -0.266 -18.594 -11.279 1.00 68.31 67 GLN A N 1
ATOM 527 C CA . GLN A 1 67 ? -1.722 -18.583 -11.136 1.00 68.31 67 GLN A CA 1
ATOM 528 C C . GLN A 1 67 ? -2.092 -17.599 -10.015 1.00 68.31 67 GLN A C 1
ATOM 530 O O . GLN A 1 67 ? -1.328 -17.417 -9.060 1.00 68.31 67 GLN A O 1
ATOM 535 N N . ARG A 1 68 ? -3.240 -16.921 -10.132 1.00 66.94 68 ARG A N 1
ATOM 536 C CA . ARG A 1 68 ? -3.654 -15.869 -9.183 1.00 66.94 68 ARG A CA 1
ATOM 537 C C . ARG A 1 68 ? -3.685 -16.396 -7.742 1.00 66.94 68 ARG A C 1
ATOM 539 O O . ARG A 1 68 ? -3.418 -15.652 -6.805 1.00 66.94 68 ARG A O 1
ATOM 546 N N . GLU A 1 69 ? -3.954 -17.685 -7.596 1.00 70.06 69 GLU A N 1
ATOM 547 C CA . GLU A 1 69 ? -4.024 -18.440 -6.352 1.00 70.06 69 GLU A CA 1
ATOM 548 C C . GLU A 1 69 ? -2.642 -18.646 -5.703 1.00 70.06 69 GLU A C 1
ATOM 550 O O . GLU A 1 69 ? -2.523 -18.630 -4.479 1.00 70.06 69 GLU A O 1
ATOM 555 N N . GLU A 1 70 ? -1.581 -18.786 -6.501 1.00 81.94 70 GLU A N 1
ATOM 556 C C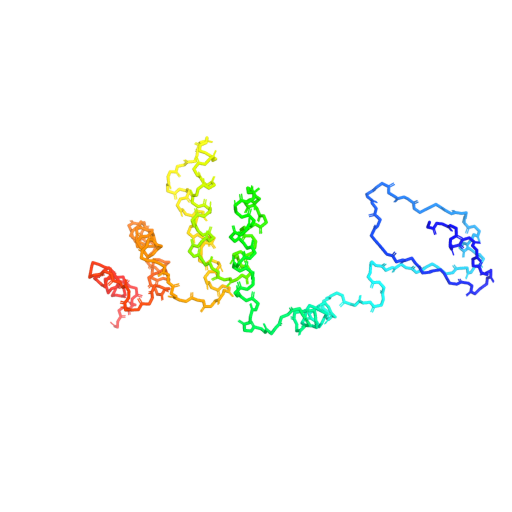A . GLU A 1 70 ? -0.210 -19.023 -6.023 1.00 81.94 70 GLU A CA 1
ATOM 557 C C . GLU A 1 70 ? 0.558 -17.723 -5.757 1.00 81.94 70 GLU A C 1
ATOM 559 O O . GLU A 1 70 ? 1.482 -17.700 -4.940 1.00 81.94 70 GLU A O 1
ATOM 564 N N . TRP A 1 71 ? 0.160 -16.624 -6.408 1.00 82.62 71 TRP A N 1
ATOM 565 C CA . TRP A 1 71 ? 0.808 -15.314 -6.295 1.00 82.62 71 TRP A CA 1
ATOM 566 C C . TRP A 1 71 ? 0.997 -14.871 -4.841 1.00 82.62 71 TRP A C 1
ATOM 568 O O . TRP A 1 71 ? 2.097 -14.497 -4.436 1.00 82.62 71 TRP A O 1
ATOM 578 N N . THR A 1 72 ? -0.060 -14.966 -4.031 1.00 85.81 72 THR A N 1
ATOM 579 C CA . THR A 1 72 ? -0.019 -14.579 -2.617 1.00 85.81 72 THR A CA 1
ATOM 580 C C . THR A 1 72 ? 1.029 -15.373 -1.838 1.00 85.81 72 THR A C 1
ATOM 582 O O . THR A 1 72 ? 1.817 -14.784 -1.101 1.00 85.81 72 THR A O 1
ATOM 585 N N . MET A 1 73 ? 1.079 -16.693 -2.033 1.00 88.06 73 MET A N 1
ATOM 586 C CA . MET A 1 73 ? 2.028 -17.578 -1.349 1.00 88.06 73 MET A CA 1
ATOM 587 C C . MET A 1 73 ? 3.475 -17.303 -1.772 1.00 88.06 73 MET A C 1
ATOM 589 O O . MET A 1 73 ? 4.385 -17.293 -0.939 1.00 88.06 73 MET A O 1
ATOM 593 N N . LEU A 1 74 ? 3.697 -17.050 -3.064 1.00 89.38 74 LEU A N 1
ATOM 594 C CA . LEU A 1 74 ? 5.018 -16.734 -3.604 1.00 89.38 74 LEU A CA 1
ATOM 595 C C . LEU A 1 74 ? 5.523 -15.378 -3.104 1.00 89.38 74 LEU A C 1
ATOM 597 O O . LEU A 1 74 ? 6.677 -15.283 -2.684 1.00 89.38 74 LEU A O 1
ATOM 601 N N . CYS A 1 75 ? 4.669 -14.350 -3.092 1.00 90.62 75 CYS A N 1
ATOM 602 C CA . CYS A 1 75 ? 5.007 -13.039 -2.540 1.00 90.62 75 CYS A CA 1
ATOM 603 C C . CYS A 1 75 ? 5.338 -13.117 -1.048 1.00 90.62 75 CYS A C 1
ATOM 605 O O . CYS A 1 75 ? 6.321 -12.513 -0.625 1.00 90.62 75 CYS A O 1
ATOM 607 N N . ASP A 1 76 ? 4.580 -13.891 -0.268 1.00 91.19 76 ASP A N 1
ATOM 608 C CA . ASP A 1 76 ? 4.842 -14.086 1.162 1.00 91.19 76 ASP A CA 1
ATOM 609 C C . ASP A 1 76 ? 6.182 -14.807 1.406 1.00 91.19 76 ASP A C 1
ATOM 611 O O . ASP A 1 76 ? 7.027 -14.372 2.196 1.00 91.19 76 ASP A O 1
ATOM 615 N N . THR A 1 77 ? 6.451 -15.856 0.625 1.00 93.25 77 THR A N 1
ATOM 616 C CA . THR A 1 77 ? 7.720 -16.596 0.682 1.00 93.25 77 THR A CA 1
ATOM 617 C C . THR A 1 77 ? 8.906 -15.717 0.280 1.00 93.25 77 THR A C 1
ATOM 619 O O . THR A 1 77 ? 9.961 -15.759 0.914 1.00 93.25 77 THR A O 1
ATOM 622 N N . LEU A 1 78 ? 8.760 -14.894 -0.759 1.00 93.12 78 LEU A N 1
ATOM 623 C CA . LEU A 1 78 ? 9.792 -13.942 -1.160 1.00 93.12 78 LEU A CA 1
ATOM 624 C C . LEU A 1 78 ? 10.014 -12.879 -0.078 1.00 93.12 78 LEU A C 1
ATOM 626 O O . LEU A 1 78 ? 11.160 -12.567 0.241 1.00 93.12 78 LEU A O 1
ATOM 630 N N . ALA A 1 79 ? 8.937 -12.365 0.517 1.00 95.25 79 ALA A N 1
ATOM 631 C CA . ALA A 1 79 ? 9.001 -11.372 1.580 1.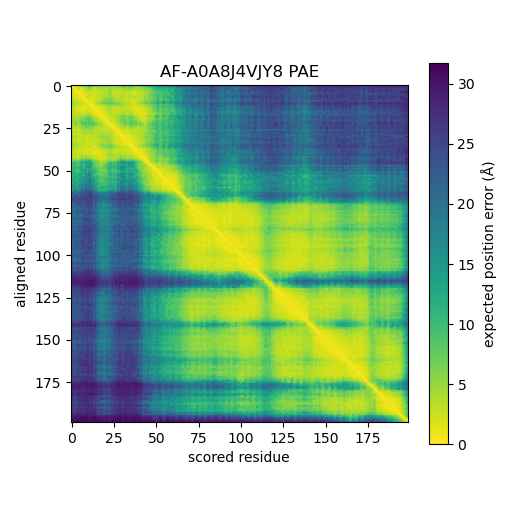00 95.25 79 ALA A CA 1
ATOM 632 C C . ALA A 1 79 ? 9.787 -11.893 2.789 1.00 95.25 79 ALA A C 1
ATOM 634 O O . ALA A 1 79 ? 10.694 -11.213 3.271 1.00 95.25 79 ALA A O 1
ATOM 635 N N . SER A 1 80 ? 9.507 -13.119 3.242 1.00 94.75 80 SER A N 1
ATOM 636 C CA . SER A 1 80 ? 10.245 -13.734 4.353 1.00 94.75 80 SER A CA 1
ATOM 637 C C . SER A 1 80 ? 11.741 -13.883 4.046 1.00 94.75 80 SER A C 1
ATOM 639 O O . SER A 1 80 ? 12.575 -13.523 4.878 1.00 94.75 80 SER A O 1
ATOM 641 N N . LYS A 1 81 ? 12.106 -14.292 2.824 1.00 95.88 81 LYS A N 1
ATOM 642 C CA . LYS A 1 81 ? 13.512 -14.352 2.387 1.00 95.88 81 LYS A CA 1
ATOM 643 C C . LYS A 1 81 ? 14.171 -12.970 2.356 1.00 95.88 81 LYS A C 1
ATOM 645 O O . LYS A 1 81 ? 15.289 -12.815 2.847 1.00 95.88 81 LYS A O 1
ATOM 650 N N . LEU A 1 82 ? 13.485 -11.951 1.840 1.00 94.56 82 LEU A N 1
ATOM 651 C CA . LEU A 1 82 ? 13.997 -10.577 1.816 1.00 94.56 82 LEU A CA 1
ATOM 652 C C . LEU A 1 82 ? 14.192 -10.008 3.229 1.00 94.56 82 LEU A C 1
ATOM 654 O O . LEU A 1 82 ? 15.194 -9.335 3.470 1.00 94.56 82 LEU A O 1
ATOM 658 N N . MET A 1 83 ? 13.305 -10.344 4.174 1.00 93.81 83 MET A N 1
ATOM 659 C CA . MET A 1 83 ? 13.486 -10.004 5.590 1.00 93.81 83 MET A CA 1
ATOM 660 C C . MET A 1 83 ? 14.755 -10.636 6.160 1.00 93.81 83 MET A C 1
ATOM 662 O O . MET A 1 83 ? 15.528 -9.946 6.819 1.00 93.81 83 MET A O 1
ATOM 666 N N . THR A 1 84 ? 15.006 -11.922 5.883 1.00 93.88 84 THR A N 1
ATOM 667 C CA . THR A 1 84 ? 16.236 -12.590 6.351 1.00 93.88 84 THR A CA 1
ATOM 668 C C . THR A 1 84 ? 17.504 -12.002 5.733 1.00 93.88 84 THR A C 1
ATOM 670 O O . THR A 1 84 ? 18.542 -11.979 6.383 1.00 93.88 84 THR A O 1
ATOM 673 N N . ALA A 1 85 ? 17.412 -11.464 4.514 1.00 93.88 85 ALA A N 1
ATOM 674 C CA . ALA A 1 85 ? 18.506 -10.766 3.843 1.00 93.88 85 ALA A CA 1
ATOM 675 C C . ALA A 1 85 ? 18.693 -9.307 4.315 1.00 93.88 85 ALA A C 1
ATOM 677 O O . ALA A 1 85 ? 19.590 -8.621 3.831 1.00 93.88 85 ALA A O 1
ATOM 678 N N . GLY A 1 86 ? 17.846 -8.807 5.224 1.00 91.31 86 GLY A N 1
ATOM 679 C CA . GLY A 1 86 ? 17.906 -7.436 5.739 1.00 91.31 86 GLY A CA 1
ATOM 680 C C . GLY A 1 86 ? 17.317 -6.369 4.808 1.00 91.31 86 GLY A C 1
ATOM 681 O O . GLY A 1 86 ? 17.403 -5.181 5.115 1.00 91.31 86 GLY A O 1
ATOM 682 N N . ASN A 1 87 ? 16.690 -6.751 3.690 1.00 92.38 87 ASN A N 1
ATOM 683 C CA . ASN A 1 87 ? 16.046 -5.805 2.778 1.00 92.38 87 ASN A CA 1
ATOM 684 C C . ASN A 1 87 ? 14.583 -5.562 3.183 1.00 92.38 87 ASN A C 1
ATOM 686 O O . ASN A 1 87 ? 13.642 -6.059 2.558 1.00 92.38 87 ASN A O 1
ATOM 690 N N . THR A 1 88 ? 14.402 -4.786 4.252 1.00 91.62 88 THR A N 1
ATOM 691 C CA . THR A 1 88 ? 13.093 -4.524 4.869 1.00 91.62 88 THR A CA 1
ATOM 692 C C . THR A 1 88 ? 12.118 -3.819 3.925 1.00 91.62 88 THR A C 1
ATOM 694 O O . THR A 1 88 ? 10.933 -4.147 3.915 1.00 91.62 88 THR A O 1
ATOM 697 N N . LEU A 1 89 ? 12.585 -2.875 3.099 1.00 90.06 89 LEU A N 1
ATOM 698 C CA . LEU A 1 89 ? 11.712 -2.108 2.203 1.00 90.06 89 LEU A CA 1
ATOM 699 C C . LEU A 1 89 ? 11.124 -2.994 1.097 1.00 90.06 89 LEU A C 1
ATOM 701 O O . LEU A 1 89 ? 9.909 -3.012 0.899 1.00 90.06 89 LEU A O 1
ATOM 705 N N . ALA A 1 90 ? 11.965 -3.792 0.431 1.00 90.75 90 ALA A N 1
ATOM 706 C CA . ALA A 1 90 ? 11.497 -4.732 -0.583 1.00 90.75 90 ALA A CA 1
ATOM 707 C C . ALA A 1 90 ? 10.599 -5.824 0.024 1.00 90.75 90 ALA A C 1
ATOM 709 O O . ALA A 1 90 ? 9.583 -6.189 -0.568 1.00 90.75 90 ALA A O 1
ATOM 710 N N . ALA A 1 91 ? 10.930 -6.304 1.228 1.00 93.56 91 ALA A N 1
ATOM 711 C CA . ALA A 1 91 ? 10.098 -7.264 1.944 1.00 93.56 91 ALA A CA 1
ATOM 712 C C . ALA A 1 91 ? 8.712 -6.701 2.294 1.00 93.56 91 ALA A C 1
ATOM 714 O O . ALA A 1 91 ? 7.709 -7.383 2.101 1.00 93.56 91 ALA A O 1
ATOM 715 N N . THR A 1 92 ? 8.644 -5.447 2.755 1.00 92.56 92 THR A N 1
ATOM 716 C CA . THR A 1 92 ? 7.379 -4.771 3.093 1.00 92.56 92 THR A CA 1
ATOM 717 C C . THR A 1 92 ? 6.465 -4.690 1.875 1.00 92.56 92 THR A C 1
ATOM 719 O O . THR A 1 92 ? 5.290 -5.037 1.960 1.00 92.56 92 THR A O 1
ATOM 722 N N . LEU A 1 93 ? 7.011 -4.304 0.717 1.00 91.75 93 LEU A N 1
ATOM 723 C CA . LEU A 1 93 ? 6.260 -4.281 -0.540 1.00 91.75 93 LEU A CA 1
ATOM 724 C C . LEU A 1 93 ? 5.731 -5.671 -0.915 1.00 91.75 93 LEU A C 1
ATOM 726 O O . LEU A 1 93 ? 4.583 -5.796 -1.331 1.00 91.75 93 LEU A O 1
ATOM 730 N N . CYS A 1 94 ? 6.530 -6.724 -0.724 1.00 92.25 94 CYS A N 1
ATOM 731 C CA . CYS A 1 94 ? 6.096 -8.090 -1.012 1.00 92.25 94 CYS A CA 1
ATOM 732 C C . CYS A 1 94 ? 4.967 -8.557 -0.075 1.00 92.25 94 CYS A C 1
ATOM 734 O O . CYS A 1 94 ? 4.011 -9.165 -0.554 1.00 92.25 94 CYS A O 1
ATOM 736 N N . TYR A 1 95 ? 5.015 -8.227 1.221 1.00 92.75 95 TYR A N 1
ATOM 737 C CA . TYR A 1 95 ? 3.913 -8.526 2.146 1.00 92.75 95 TYR A CA 1
ATOM 738 C C . TYR A 1 95 ? 2.632 -7.753 1.808 1.00 92.75 95 TYR A C 1
ATOM 740 O O . TYR A 1 95 ? 1.546 -8.332 1.867 1.00 92.75 95 TYR A O 1
ATOM 748 N N . ILE A 1 96 ? 2.743 -6.491 1.378 1.00 91.19 96 ILE A N 1
ATOM 749 C CA . ILE A 1 96 ? 1.603 -5.699 0.886 1.00 91.19 96 ILE A CA 1
ATOM 750 C C . ILE A 1 96 ? 0.986 -6.364 -0.349 1.00 91.19 96 ILE A C 1
ATOM 752 O O . ILE A 1 96 ? -0.224 -6.576 -0.388 1.00 91.19 96 ILE A O 1
ATOM 756 N N . CYS A 1 97 ? 1.808 -6.758 -1.326 1.00 88.25 97 CYS A N 1
ATOM 757 C CA . CYS A 1 97 ? 1.354 -7.464 -2.529 1.00 88.25 97 CYS A CA 1
ATOM 758 C C . CYS A 1 97 ? 0.713 -8.826 -2.218 1.00 88.25 97 CYS A C 1
ATOM 760 O O . CYS A 1 97 ? -0.206 -9.244 -2.920 1.00 88.25 97 CYS A O 1
ATOM 762 N N . ALA A 1 98 ? 1.175 -9.512 -1.169 1.00 88.38 98 ALA A N 1
ATOM 763 C CA . ALA A 1 98 ? 0.563 -10.742 -0.668 1.00 88.38 98 ALA A CA 1
ATOM 764 C C . ALA A 1 98 ? -0.739 -10.489 0.124 1.00 88.38 98 ALA A C 1
ATOM 766 O O . ALA A 1 98 ? -1.482 -11.427 0.415 1.00 88.38 98 ALA A O 1
ATOM 767 N N . GLY A 1 99 ? -1.026 -9.242 0.508 1.00 87.38 99 GLY A N 1
ATOM 768 C CA . GLY A 1 99 ? -2.109 -8.912 1.433 1.00 87.38 99 GLY A CA 1
ATOM 769 C C . GLY A 1 99 ? -1.881 -9.458 2.846 1.00 87.38 99 GLY A C 1
ATOM 770 O O . GLY A 1 99 ? -2.842 -9.742 3.565 1.00 87.38 99 GLY A O 1
ATOM 771 N N . ASN A 1 100 ? -0.625 -9.651 3.256 1.00 88.81 100 ASN A N 1
ATOM 772 C CA . ASN A 1 100 ? -0.283 -10.059 4.615 1.00 88.81 100 ASN A CA 1
ATOM 773 C C . ASN A 1 100 ? -0.212 -8.821 5.520 1.00 88.81 100 ASN A C 1
ATOM 775 O O . ASN A 1 10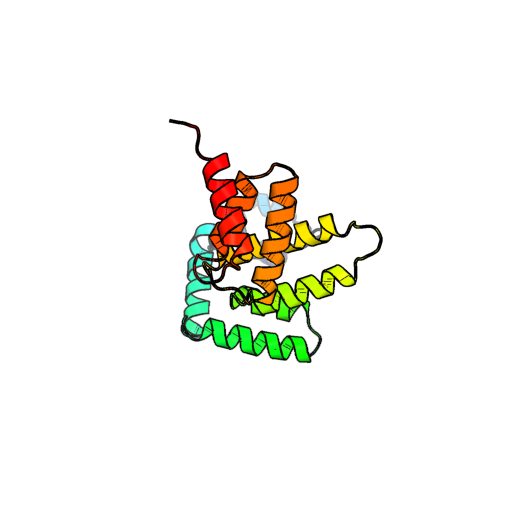0 ? 0.838 -8.191 5.680 1.00 88.81 100 ASN A O 1
ATOM 779 N N . ILE A 1 101 ? -1.368 -8.453 6.077 1.00 88.81 101 ILE A N 1
ATOM 780 C CA . ILE A 1 101 ? -1.533 -7.268 6.927 1.00 88.81 101 ILE A CA 1
ATOM 781 C C . ILE A 1 101 ? -0.702 -7.412 8.202 1.00 88.81 101 ILE A C 1
ATOM 783 O O . ILE A 1 101 ? 0.019 -6.487 8.558 1.00 88.81 101 ILE A O 1
ATOM 787 N N . ASP A 1 102 ? -0.728 -8.580 8.845 1.00 88.44 102 ASP A N 1
ATOM 788 C CA . ASP A 1 102 ? -0.045 -8.802 10.121 1.00 88.44 102 ASP A CA 1
ATOM 789 C C . ASP A 1 102 ? 1.463 -8.578 10.020 1.00 88.44 102 ASP A C 1
ATOM 791 O O . ASP A 1 102 ? 2.028 -7.801 10.790 1.00 88.44 102 ASP A O 1
ATOM 795 N N . LYS A 1 103 ? 2.115 -9.186 9.020 1.00 90.19 103 LYS A N 1
ATOM 796 C CA . LYS A 1 103 ? 3.556 -8.998 8.796 1.00 90.19 103 LYS A CA 1
ATOM 797 C C . LYS A 1 103 ? 3.906 -7.581 8.370 1.00 90.19 103 LYS A C 1
ATOM 799 O O . LYS A 1 103 ? 4.936 -7.056 8.789 1.00 90.19 103 LYS A O 1
ATOM 804 N N . THR A 1 104 ? 3.044 -6.943 7.587 1.00 91.50 104 THR A N 1
ATOM 805 C CA . THR A 1 104 ? 3.248 -5.551 7.178 1.00 91.50 104 THR A CA 1
ATOM 806 C C . THR A 1 104 ? 3.199 -4.611 8.386 1.00 91.50 104 THR A C 1
ATOM 808 O O . THR A 1 104 ? 4.102 -3.794 8.574 1.00 91.50 104 THR A O 1
ATOM 811 N N . VAL A 1 105 ? 2.199 -4.768 9.256 1.00 89.94 105 VAL A N 1
ATOM 812 C CA . VAL A 1 105 ? 2.041 -3.937 10.457 1.00 89.94 105 VAL A CA 1
ATOM 813 C C . VAL A 1 105 ? 3.125 -4.227 11.489 1.00 89.94 105 VAL A C 1
ATOM 815 O O . VAL A 1 105 ? 3.595 -3.296 12.143 1.00 89.94 105 VAL A O 1
ATOM 818 N N . GLU A 1 106 ? 3.587 -5.475 11.607 1.00 89.12 106 GLU A N 1
ATOM 819 C CA . GLU A 1 106 ? 4.746 -5.835 12.433 1.00 89.12 106 GLU A CA 1
ATOM 820 C C . GLU A 1 106 ? 5.987 -5.017 12.024 1.00 89.12 106 GLU A C 1
ATOM 822 O O . GLU A 1 106 ? 6.659 -4.422 12.874 1.00 89.12 106 GLU A O 1
ATOM 827 N N . ILE A 1 107 ? 6.254 -4.913 10.717 1.00 90.44 107 ILE A N 1
ATOM 828 C CA . ILE A 1 107 ? 7.385 -4.142 10.183 1.00 90.44 107 ILE A CA 1
ATOM 829 C C . ILE A 1 107 ? 7.191 -2.637 10.405 1.00 90.44 107 ILE A C 1
ATOM 831 O O . ILE A 1 107 ? 8.105 -1.972 10.900 1.00 90.44 107 ILE A O 1
ATOM 835 N N . TRP A 1 108 ? 6.011 -2.090 10.096 1.00 89.75 108 TRP A N 1
ATOM 836 C CA . TRP A 1 108 ? 5.718 -0.668 10.316 1.00 89.75 108 TRP A CA 1
ATOM 837 C C . TRP A 1 108 ? 5.825 -0.276 11.789 1.00 89.75 108 TRP A C 1
ATOM 839 O O . TRP A 1 108 ? 6.446 0.735 12.110 1.00 89.75 108 TRP A O 1
ATOM 849 N N . SER A 1 109 ? 5.318 -1.115 12.693 1.00 86.94 109 SER A N 1
ATOM 850 C CA . SER A 1 109 ? 5.425 -0.915 14.142 1.00 86.94 109 SER A CA 1
ATOM 851 C C . SER A 1 109 ? 6.880 -0.840 14.606 1.00 86.94 109 SER A C 1
ATOM 853 O O . SER A 1 109 ? 7.201 -0.094 15.530 1.00 86.94 109 SER A O 1
ATOM 855 N N . ARG A 1 110 ? 7.779 -1.607 13.976 1.00 84.38 110 ARG A N 1
ATOM 856 C CA . ARG A 1 110 ? 9.216 -1.569 14.267 1.00 84.38 110 ARG A CA 1
ATOM 857 C C . ARG A 1 110 ? 9.885 -0.320 13.693 1.00 84.38 110 ARG A C 1
ATOM 859 O O . ARG A 1 110 ? 10.704 0.276 14.381 1.00 84.38 110 ARG A O 1
ATOM 866 N N . SER A 1 111 ? 9.514 0.091 12.481 1.00 78.62 111 SER A N 1
ATOM 867 C CA . SER A 1 111 ? 10.041 1.302 11.832 1.00 78.62 111 SER A CA 1
ATOM 868 C C . SER A 1 111 ? 9.611 2.589 12.548 1.00 78.62 111 SER A C 1
ATOM 870 O O . SER A 1 111 ? 10.386 3.535 12.654 1.00 78.62 111 SER A O 1
ATOM 872 N N . LEU A 1 112 ? 8.401 2.618 13.110 1.00 73.19 112 LEU A N 1
ATOM 873 C CA . LEU A 1 112 ? 7.923 3.746 13.917 1.00 73.19 112 LEU A CA 1
ATOM 874 C C . LEU A 1 112 ? 8.713 3.913 15.219 1.00 73.19 112 LEU A C 1
ATOM 876 O O . LEU A 1 112 ? 8.813 5.022 15.734 1.00 73.19 112 LEU A O 1
ATOM 880 N N . ARG A 1 113 ? 9.315 2.830 15.733 1.00 67.12 113 ARG A N 1
ATOM 881 C CA . ARG A 1 113 ? 10.185 2.887 16.916 1.00 67.12 113 ARG A CA 1
ATOM 882 C C . ARG A 1 113 ? 11.565 3.479 16.638 1.00 67.12 113 ARG A C 1
ATOM 884 O O . ARG A 1 113 ? 12.266 3.846 17.574 1.00 67.12 113 ARG A O 1
ATOM 891 N N . THR A 1 114 ? 11.984 3.549 15.379 1.00 64.06 114 THR A N 1
ATOM 892 C CA . THR A 1 114 ? 13.298 4.092 15.005 1.00 64.06 114 THR A CA 1
ATOM 893 C C . THR A 1 114 ? 13.265 5.588 14.681 1.00 64.06 114 THR A C 1
ATOM 895 O O . THR A 1 114 ? 14.304 6.228 14.754 1.00 64.06 114 THR A O 1
ATOM 898 N N . GLU A 1 115 ? 12.091 6.169 14.405 1.00 60.38 115 GLU A N 1
ATOM 899 C CA . GLU A 1 115 ? 11.906 7.599 14.073 1.00 60.38 115 GLU A CA 1
ATOM 900 C C . GLU A 1 115 ? 11.489 8.468 15.285 1.00 60.38 115 GLU A C 1
ATOM 902 O O . GLU A 1 115 ? 10.838 9.500 15.139 1.00 60.38 115 GLU A O 1
ATOM 907 N N . HIS A 1 116 ? 11.823 8.045 16.508 1.00 58.34 116 HIS A N 1
ATOM 908 C CA . HIS A 1 116 ? 11.274 8.588 17.761 1.00 58.34 116 HIS A CA 1
ATOM 909 C C . HIS A 1 116 ? 11.728 10.000 18.177 1.00 58.34 116 HIS A C 1
ATOM 911 O O . HIS A 1 116 ? 11.354 10.450 19.262 1.00 58.34 116 HIS A O 1
ATOM 917 N N . GLU A 1 117 ? 12.480 10.741 17.367 1.00 55.12 117 GLU A N 1
ATOM 918 C CA . GLU A 1 117 ? 12.837 12.120 17.720 1.00 55.12 117 GLU A CA 1
ATOM 919 C C . GLU A 1 117 ? 11.651 13.075 17.482 1.00 55.12 117 GLU A C 1
ATOM 921 O O . GLU A 1 117 ? 11.566 13.766 16.473 1.00 55.12 117 GLU A O 1
ATOM 926 N N . GLY A 1 118 ? 10.709 13.103 18.435 1.00 63.41 118 GLY A N 1
ATOM 927 C CA . GLY A 1 118 ? 9.780 14.226 18.625 1.00 63.41 118 GLY A CA 1
ATOM 928 C C . GLY A 1 118 ? 8.284 13.968 18.411 1.00 63.41 118 GLY A C 1
ATOM 929 O O . GLY A 1 118 ? 7.498 14.869 18.685 1.00 63.41 118 GLY A O 1
ATOM 930 N N . LYS A 1 119 ? 7.858 12.776 17.972 1.00 69.62 119 LYS A N 1
ATOM 931 C CA . LYS A 1 119 ? 6.423 12.454 17.807 1.00 69.62 119 LYS A CA 1
ATOM 932 C C . LYS A 1 119 ? 5.804 11.897 19.088 1.00 69.62 119 LYS A C 1
ATOM 934 O O . LYS A 1 119 ? 6.385 11.026 19.740 1.00 69.62 119 LYS A O 1
ATOM 939 N N . PHE A 1 120 ? 4.593 12.344 19.419 1.00 77.88 120 PHE A N 1
ATOM 940 C CA . PHE A 1 120 ? 3.846 11.801 20.555 1.00 77.88 120 PHE A CA 1
ATOM 941 C C . PHE A 1 120 ? 3.345 10.380 20.251 1.00 77.88 120 PHE A C 1
ATOM 943 O O . PHE A 1 120 ? 3.018 10.044 19.115 1.00 77.88 120 PHE A O 1
ATOM 950 N N . TYR A 1 121 ? 3.229 9.536 21.284 1.00 77.62 121 TYR A N 1
ATOM 951 C CA . TYR A 1 121 ? 2.744 8.150 21.163 1.00 77.62 121 TYR A CA 1
ATOM 952 C C . TYR A 1 121 ? 1.418 8.036 20.389 1.00 77.62 121 TYR A C 1
ATOM 954 O O . TYR A 1 121 ? 1.242 7.122 19.586 1.00 77.62 121 TYR A O 1
ATOM 962 N N . VAL A 1 122 ? 0.506 8.986 20.608 1.00 76.25 122 VAL A N 1
ATOM 963 C CA . VAL A 1 122 ? -0.817 9.018 19.971 1.00 76.25 122 VAL A CA 1
ATOM 964 C C . VAL A 1 122 ? -0.719 9.288 18.465 1.00 76.25 122 VAL A C 1
ATOM 966 O O . VAL A 1 122 ? -1.428 8.650 17.695 1.00 76.25 122 VAL A O 1
ATOM 969 N N . GLU A 1 123 ? 0.194 10.160 18.030 1.00 81.56 123 GLU A N 1
ATOM 970 C CA . GLU A 1 123 ? 0.403 10.469 16.606 1.00 81.56 123 GLU A CA 1
ATOM 971 C C . GLU A 1 123 ? 1.005 9.277 15.855 1.00 81.56 123 GLU A C 1
ATOM 973 O O . GLU A 1 123 ? 0.598 8.961 14.739 1.00 81.56 123 GLU A O 1
ATOM 978 N N . LEU A 1 124 ? 1.947 8.571 16.487 1.00 82.44 124 LEU A N 1
ATOM 979 C CA . LEU A 1 124 ? 2.543 7.353 15.928 1.00 82.44 124 LEU A CA 1
ATOM 980 C C . LEU A 1 124 ? 1.512 6.231 15.794 1.00 82.44 124 LEU A C 1
ATOM 982 O O . LEU A 1 124 ? 1.509 5.500 14.804 1.00 82.44 124 LEU A O 1
ATOM 986 N N . LEU A 1 125 ? 0.636 6.093 16.793 1.00 83.75 125 LEU A N 1
ATOM 987 C CA . LEU A 1 125 ? -0.453 5.127 16.754 1.00 83.75 125 LEU A CA 1
ATOM 988 C C . LEU A 1 125 ? -1.450 5.471 15.643 1.00 83.75 125 LEU A C 1
ATOM 990 O O . LEU A 1 125 ? -1.856 4.577 14.907 1.00 83.75 125 LEU A O 1
ATOM 994 N N . GLN A 1 126 ? -1.797 6.748 15.487 1.00 85.19 126 GLN A N 1
ATOM 995 C CA . GLN A 1 126 ? -2.674 7.204 14.414 1.00 85.19 126 GLN A CA 1
ATOM 996 C C . GLN A 1 126 ? -2.089 6.898 13.027 1.00 85.19 126 GLN A C 1
ATOM 998 O O . GLN A 1 126 ? -2.768 6.265 12.224 1.00 85.19 126 GLN A O 1
ATOM 1003 N N . ASP A 1 127 ? -0.828 7.255 12.762 1.00 86.06 127 ASP A N 1
ATOM 1004 C CA . ASP A 1 127 ? -0.180 6.992 11.465 1.00 86.06 127 ASP A CA 1
ATOM 1005 C C . ASP A 1 127 ? -0.137 5.488 11.134 1.00 86.06 127 ASP A C 1
ATOM 1007 O O . ASP A 1 127 ? -0.417 5.067 10.007 1.00 86.06 127 ASP A O 1
ATOM 1011 N N . LEU A 1 128 ? 0.150 4.648 12.133 1.00 89.06 128 LEU A N 1
ATOM 1012 C CA . LEU A 1 128 ? 0.115 3.197 11.970 1.00 89.06 128 LEU A CA 1
ATOM 1013 C C . LEU A 1 128 ? -1.291 2.692 11.631 1.00 89.06 128 LEU A C 1
ATOM 1015 O O . LEU A 1 128 ? -1.453 1.825 10.768 1.00 89.06 128 LEU A O 1
ATOM 1019 N N . MET A 1 129 ? -2.303 3.213 12.322 1.00 87.38 129 MET A N 1
ATOM 1020 C CA . MET A 1 129 ? -3.690 2.786 12.174 1.00 87.38 129 MET A CA 1
ATOM 1021 C C . MET A 1 129 ? -4.300 3.214 10.846 1.00 87.38 129 MET A C 1
ATOM 1023 O O . MET A 1 129 ? -4.940 2.390 10.190 1.00 87.38 129 MET A O 1
ATOM 1027 N N . GLU A 1 130 ? -4.003 4.423 10.378 1.00 86.12 130 GLU A N 1
ATOM 1028 C CA . GLU A 1 130 ? -4.409 4.887 9.052 1.00 86.12 130 GLU A CA 1
ATOM 1029 C C . GLU A 1 130 ? -3.834 3.988 7.946 1.00 86.12 130 GLU A C 1
ATOM 1031 O O . GLU A 1 130 ? -4.582 3.471 7.111 1.00 86.12 130 GLU A O 1
ATOM 1036 N N . LYS A 1 131 ? -2.524 3.703 7.980 1.00 89.19 131 LYS A N 1
ATOM 1037 C CA . LYS A 1 131 ? -1.871 2.812 7.000 1.00 89.19 131 LYS A CA 1
ATOM 1038 C C . LYS A 1 131 ? -2.443 1.397 7.031 1.00 89.19 131 LYS A C 1
ATOM 1040 O O . LYS A 1 131 ? -2.684 0.796 5.982 1.00 89.19 131 LYS A O 1
ATOM 1045 N N . THR A 1 132 ? -2.682 0.875 8.232 1.00 87.88 132 THR A N 1
ATOM 1046 C CA . THR A 1 132 ? -3.248 -0.463 8.440 1.00 87.88 132 THR A CA 1
ATOM 1047 C C . THR A 1 132 ? -4.641 -0.574 7.831 1.00 87.88 132 THR A C 1
ATOM 1049 O O . THR A 1 132 ? -4.916 -1.532 7.108 1.00 87.88 132 THR A O 1
ATOM 1052 N N . ILE A 1 133 ? -5.508 0.413 8.068 1.00 82.69 133 ILE A N 1
ATOM 1053 C CA . ILE A 1 133 ? -6.867 0.412 7.522 1.00 82.69 133 ILE A CA 1
ATOM 1054 C C . ILE A 1 133 ? -6.867 0.526 6.011 1.00 82.69 133 ILE A C 1
ATOM 1056 O O . ILE A 1 133 ? -7.589 -0.220 5.351 1.00 82.69 133 ILE A O 1
ATOM 1060 N N . VAL A 1 134 ? -6.071 1.438 5.452 1.00 86.94 134 VAL A N 1
ATOM 1061 C CA . VAL A 1 134 ? -5.997 1.606 3.997 1.00 86.94 134 VAL A CA 1
ATOM 1062 C C . VAL A 1 134 ? -5.595 0.284 3.341 1.00 86.94 134 VAL A C 1
ATOM 1064 O O . VAL A 1 134 ? -6.218 -0.131 2.363 1.00 86.94 134 VAL A O 1
ATOM 1067 N N . LEU A 1 135 ? -4.624 -0.428 3.920 1.00 87.38 135 LEU A N 1
ATOM 1068 C CA . LEU A 1 135 ? -4.215 -1.746 3.441 1.00 87.38 135 LEU A CA 1
ATOM 1069 C C . LEU A 1 135 ? -5.318 -2.806 3.605 1.00 87.38 135 LEU A C 1
ATOM 1071 O O . LEU A 1 135 ? -5.566 -3.586 2.683 1.00 87.38 135 LEU A O 1
ATOM 1075 N N . ALA A 1 136 ? -5.996 -2.840 4.753 1.00 83.75 136 ALA A N 1
ATOM 1076 C CA . ALA A 1 136 ? -7.076 -3.789 5.014 1.00 83.75 136 ALA A CA 1
ATOM 1077 C C . ALA A 1 136 ? -8.248 -3.617 4.037 1.00 83.75 136 ALA A C 1
ATOM 1079 O O . ALA A 1 136 ? -8.727 -4.588 3.450 1.00 83.75 136 ALA A O 1
ATOM 1080 N N . LEU A 1 137 ? -8.654 -2.370 3.795 1.00 82.88 137 LEU A N 1
ATOM 1081 C CA . LEU A 1 137 ? -9.703 -2.032 2.837 1.00 82.88 137 LEU A CA 1
ATOM 1082 C C . LEU A 1 137 ? -9.296 -2.378 1.401 1.00 82.88 137 LEU A C 1
ATOM 1084 O O . LEU A 1 137 ? -10.095 -2.961 0.672 1.00 82.88 137 LEU A O 1
ATOM 1088 N N . ALA A 1 138 ? -8.056 -2.076 1.006 1.00 84.75 138 ALA A N 1
ATOM 1089 C CA . ALA A 1 138 ? -7.558 -2.370 -0.338 1.00 84.75 138 ALA A CA 1
ATOM 1090 C C . ALA A 1 138 ? -7.450 -3.877 -0.622 1.00 84.75 138 ALA A C 1
ATOM 1092 O O . ALA A 1 138 ? -7.677 -4.317 -1.747 1.00 84.75 138 ALA A O 1
ATOM 1093 N N . THR A 1 139 ? -7.114 -4.673 0.393 1.00 81.00 139 THR A N 1
ATOM 1094 C CA . THR A 1 139 ? -6.973 -6.133 0.264 1.00 81.00 139 THR A CA 1
ATOM 1095 C C . THR A 1 139 ? -8.292 -6.884 0.453 1.00 81.00 139 THR A C 1
ATOM 1097 O O . THR A 1 139 ? -8.355 -8.079 0.166 1.00 81.00 139 THR A O 1
ATOM 1100 N N . GLY A 1 140 ? -9.344 -6.217 0.945 1.00 76.12 140 GLY A N 1
ATOM 1101 C CA . GLY A 1 140 ? -10.644 -6.828 1.240 1.00 76.12 140 GLY A CA 1
ATOM 1102 C C . GLY A 1 140 ? -10.601 -7.879 2.356 1.00 76.12 140 GLY A C 1
ATOM 1103 O O . GLY A 1 140 ? -11.571 -8.618 2.548 1.00 76.12 140 GLY A O 1
ATOM 1104 N N . ARG A 1 141 ? -9.485 -7.976 3.090 1.00 72.06 141 ARG A N 1
ATOM 1105 C CA . ARG A 1 141 ? -9.307 -8.935 4.182 1.00 72.06 141 ARG A CA 1
ATOM 1106 C C . ARG A 1 141 ? -9.870 -8.359 5.476 1.00 72.06 141 ARG A C 1
ATOM 1108 O O . ARG A 1 141 ? -9.526 -7.255 5.878 1.00 72.06 141 ARG A O 1
ATOM 1115 N N . LYS A 1 142 ? -10.727 -9.147 6.126 1.00 66.38 142 LYS A N 1
ATOM 1116 C CA . LYS A 1 142 ? -11.387 -8.809 7.400 1.00 66.38 142 LYS A CA 1
ATOM 1117 C C . LYS A 1 142 ? -10.853 -9.594 8.599 1.00 66.38 142 LYS A C 1
ATOM 1119 O O . LYS A 1 142 ? -11.387 -9.463 9.686 1.00 66.38 142 LYS A O 1
ATOM 1124 N N . ARG A 1 143 ? -9.870 -10.469 8.380 1.00 70.12 143 ARG A N 1
ATOM 1125 C CA . ARG A 1 143 ? -9.246 -11.256 9.445 1.00 70.12 143 ARG A CA 1
ATOM 1126 C C . ARG A 1 143 ? -7.917 -10.637 9.803 1.00 70.12 143 ARG A C 1
ATOM 1128 O O . ARG A 1 143 ? -7.096 -10.404 8.914 1.00 70.12 143 ARG A O 1
ATOM 1135 N N . PHE A 1 144 ? -7.726 -10.428 11.091 1.00 78.31 144 PHE A N 1
ATOM 1136 C CA . PHE A 1 144 ? -6.530 -9.835 11.652 1.00 78.31 144 PHE A CA 1
ATOM 1137 C C . PHE A 1 144 ? -5.961 -10.753 12.735 1.00 78.31 144 PHE A C 1
ATOM 1139 O O . PHE A 1 144 ? -6.676 -11.560 13.326 1.00 78.31 144 PHE A O 1
ATOM 1146 N N . SER A 1 145 ? -4.663 -10.660 13.017 1.00 80.38 145 SER A N 1
ATOM 1147 C CA . SER A 1 145 ? -4.105 -11.330 14.193 1.00 80.38 145 SER A CA 1
ATOM 1148 C C . SER A 1 145 ? -4.661 -10.732 15.483 1.00 80.38 145 SER A C 1
ATOM 1150 O O . SER A 1 145 ? -4.936 -9.535 15.570 1.00 80.38 145 SER A O 1
ATOM 1152 N N . ALA A 1 146 ? -4.694 -11.537 16.546 1.00 80.56 146 ALA A N 1
ATOM 1153 C CA . ALA A 1 146 ? -5.103 -11.084 17.876 1.00 80.56 146 ALA A CA 1
ATOM 1154 C C . ALA A 1 146 ? -4.304 -9.863 18.381 1.00 80.56 146 ALA A C 1
ATOM 1156 O O . ALA A 1 146 ? -4.831 -9.033 19.119 1.00 80.56 146 ALA A O 1
ATOM 1157 N N . SER A 1 147 ? -3.029 -9.730 17.997 1.00 81.00 147 SER A N 1
ATOM 1158 C CA . SER A 1 147 ? -2.213 -8.548 18.311 1.00 81.00 147 SER A CA 1
ATOM 1159 C C . SER A 1 147 ? -2.691 -7.289 17.595 1.00 81.00 147 SER A C 1
ATOM 1161 O O . SER A 1 147 ? -2.677 -6.215 18.194 1.00 81.00 147 SER A O 1
ATOM 1163 N N . LEU A 1 148 ? -3.103 -7.416 16.332 1.00 80.44 148 LEU A N 1
ATOM 1164 C CA . LEU A 1 148 ? -3.624 -6.302 15.556 1.00 80.44 148 LEU A CA 1
ATOM 1165 C C . LEU A 1 148 ? -5.023 -5.912 16.037 1.00 80.44 148 LEU A C 1
ATOM 1167 O O . LEU A 1 148 ? -5.273 -4.722 16.201 1.00 80.44 148 LEU A O 1
ATOM 1171 N N . CYS A 1 149 ? -5.886 -6.889 16.343 1.00 81.38 149 CYS A N 1
ATOM 1172 C CA . CYS A 1 149 ? -7.189 -6.630 16.957 1.00 81.38 149 CYS A CA 1
ATOM 1173 C C . CYS A 1 149 ? -7.006 -5.774 18.211 1.00 81.38 149 CYS A C 1
ATOM 1175 O O . CYS A 1 149 ? -7.465 -4.640 18.234 1.00 81.38 149 CYS A O 1
ATOM 1177 N N . LYS A 1 150 ? -6.165 -6.207 19.159 1.00 81.00 150 LYS A N 1
ATOM 1178 C CA . LYS A 1 150 ? -5.838 -5.431 20.373 1.00 81.00 150 LYS A CA 1
ATOM 1179 C C . LYS A 1 150 ? -5.336 -4.009 20.113 1.00 81.00 150 LYS A C 1
ATOM 1181 O O . LYS A 1 150 ? -5.514 -3.126 20.951 1.00 81.00 150 LYS A O 1
ATOM 1186 N N . LEU A 1 151 ? -4.649 -3.780 18.997 1.00 83.00 151 LEU A N 1
ATOM 1187 C CA . LEU A 1 151 ? -4.156 -2.456 18.625 1.00 83.00 151 LEU A CA 1
ATOM 1188 C C . LEU A 1 151 ? -5.289 -1.559 18.108 1.00 83.00 151 LEU A C 1
ATOM 1190 O O . LEU A 1 151 ? -5.407 -0.413 18.541 1.00 83.00 151 LEU A O 1
ATOM 1194 N N . VAL A 1 152 ? -6.137 -2.103 17.233 1.00 83.25 152 VAL A N 1
ATOM 1195 C CA . VAL A 1 152 ? -7.334 -1.435 16.704 1.00 83.25 152 VAL A CA 1
ATOM 1196 C C . VAL A 1 152 ? -8.317 -1.115 17.829 1.00 83.25 152 VAL A C 1
ATOM 1198 O O . VAL A 1 152 ? -8.883 -0.027 17.850 1.00 83.25 152 VAL A O 1
ATOM 1201 N N . GLU A 1 153 ? -8.468 -2.019 18.794 1.00 81.81 153 GLU A N 1
ATOM 1202 C CA . GLU A 1 153 ? -9.304 -1.852 19.987 1.00 81.81 153 GLU A CA 1
ATOM 1203 C C . GLU A 1 153 ? -8.891 -0.628 20.807 1.00 81.81 153 GLU A C 1
ATOM 1205 O O . GLU A 1 153 ? -9.690 0.287 21.008 1.00 81.81 153 GLU A O 1
ATOM 1210 N N . LYS A 1 154 ? -7.611 -0.554 21.197 1.00 84.25 154 LYS A N 1
ATOM 1211 C CA . LYS A 1 154 ? -7.064 0.599 21.929 1.00 84.25 154 LYS A CA 1
ATOM 1212 C C . LYS A 1 154 ? -7.245 1.904 21.165 1.00 84.25 154 LYS A C 1
ATOM 1214 O O . LYS A 1 154 ? -7.516 2.943 21.760 1.00 84.25 154 LYS A O 1
ATOM 1219 N N . TYR A 1 155 ? -7.076 1.869 19.846 1.00 87.25 155 TYR A N 1
ATOM 1220 C CA . TYR A 1 155 ? -7.248 3.062 19.028 1.00 87.25 155 TYR A CA 1
ATOM 1221 C C . TYR A 1 155 ? -8.720 3.488 18.920 1.00 87.25 155 TYR A C 1
ATOM 1223 O O . TYR A 1 155 ? -9.022 4.676 19.019 1.00 87.25 155 TYR A O 1
ATOM 1231 N N . ALA A 1 156 ? -9.650 2.536 18.802 1.00 87.12 156 ALA A N 1
ATOM 1232 C CA . ALA A 1 156 ? -11.084 2.810 18.803 1.00 87.12 156 ALA A CA 1
ATOM 1233 C C . ALA A 1 156 ? -11.555 3.420 20.136 1.00 87.12 156 ALA A C 1
ATOM 1235 O O . ALA A 1 156 ? -12.364 4.347 20.124 1.00 87.12 156 ALA A O 1
ATOM 1236 N N . GLU A 1 157 ? -11.017 2.967 21.273 1.00 86.06 157 GLU A N 1
ATOM 1237 C CA . GLU A 1 157 ? -11.265 3.579 22.587 1.00 86.06 157 GLU A CA 1
ATOM 1238 C C . GLU A 1 157 ? -10.789 5.036 22.646 1.00 86.06 157 GLU A C 1
ATOM 1240 O O . GLU A 1 157 ? -11.526 5.910 23.110 1.00 86.06 157 GLU A O 1
ATOM 1245 N N . ILE A 1 158 ? -9.587 5.321 22.129 1.00 87.81 158 ILE A N 1
ATOM 1246 C CA . ILE A 1 158 ? -9.055 6.688 22.050 1.00 87.81 158 ILE A CA 1
ATOM 1247 C C . ILE A 1 158 ? -9.977 7.565 21.195 1.00 87.81 158 ILE A C 1
ATOM 1249 O O . ILE A 1 158 ? -10.383 8.635 21.650 1.00 87.81 158 ILE A O 1
ATOM 1253 N N . LEU A 1 159 ? -10.380 7.106 20.007 1.00 87.62 159 LEU A N 1
ATOM 1254 C CA . LEU A 1 159 ? -11.314 7.834 19.139 1.00 87.62 159 LEU A CA 1
ATOM 1255 C C . LEU A 1 159 ? -12.665 8.080 19.823 1.00 87.62 159 LEU A C 1
ATOM 1257 O O . LEU A 1 159 ? -13.206 9.185 19.749 1.00 87.62 159 LEU A O 1
ATOM 1261 N N . ALA A 1 160 ? -13.194 7.078 20.528 1.00 87.81 160 ALA A N 1
ATOM 1262 C CA . ALA A 1 160 ? -14.441 7.210 21.270 1.00 87.81 160 ALA A CA 1
ATOM 1263 C C . ALA A 1 160 ? -14.320 8.246 22.400 1.00 87.81 160 ALA A C 1
ATOM 1265 O O . ALA A 1 160 ? -15.212 9.078 22.562 1.00 87.81 160 ALA A O 1
ATOM 1266 N N . SER A 1 161 ? -13.197 8.259 23.129 1.00 87.00 161 SER A N 1
ATOM 1267 C CA . SER A 1 161 ? -12.929 9.253 24.180 1.00 87.00 161 SER A CA 1
ATOM 1268 C C . SER A 1 161 ? -12.804 10.687 23.647 1.00 87.00 161 SER A C 1
ATOM 1270 O O . SER A 1 161 ? -13.122 11.636 24.358 1.00 87.00 161 SER A O 1
ATOM 1272 N N . GLN A 1 162 ? -12.404 10.847 22.381 1.00 89.56 162 GLN A N 1
ATOM 1273 C CA . GLN A 1 162 ? -12.323 12.136 21.687 1.00 89.56 162 GLN A CA 1
ATOM 1274 C C . GLN A 1 162 ? -13.675 12.589 21.102 1.00 89.56 162 GLN A C 1
ATOM 1276 O O . GLN A 1 162 ? -13.762 13.663 20.512 1.00 89.56 162 GLN A O 1
ATOM 1281 N N . GLY A 1 163 ? -14.730 11.778 21.238 1.00 87.31 163 GLY A N 1
ATOM 1282 C CA . GLY A 1 163 ? -16.055 12.045 20.673 1.00 87.31 163 GLY A CA 1
ATOM 1283 C C . GLY A 1 163 ? -16.200 11.677 19.191 1.00 87.31 163 GLY A C 1
ATOM 1284 O O . GLY A 1 163 ? -17.258 11.901 18.606 1.00 87.31 163 GLY A O 1
ATOM 1285 N N . LEU A 1 164 ? -15.185 11.061 18.574 1.00 87.62 164 LEU A N 1
ATOM 1286 C CA . LEU A 1 164 ? -15.205 10.606 17.178 1.00 87.62 164 LEU A CA 1
ATOM 1287 C C . LEU A 1 164 ? -15.883 9.231 17.051 1.00 87.62 164 LEU A C 1
ATOM 1289 O O . LEU A 1 164 ? -15.301 8.257 16.571 1.00 87.62 164 LEU A O 1
ATOM 1293 N N . LEU A 1 165 ? -17.139 9.158 17.497 1.00 88.31 165 LEU A N 1
ATOM 1294 C CA . LEU A 1 165 ? -17.917 7.919 17.618 1.00 88.31 165 LEU A CA 1
ATOM 1295 C C . LEU A 1 165 ? -18.139 7.210 16.273 1.00 88.31 165 LEU A C 1
ATOM 1297 O O . LEU A 1 165 ? -18.023 5.988 16.179 1.00 88.31 165 LEU A O 1
ATOM 1301 N N . THR A 1 166 ? -18.416 7.972 15.214 1.00 86.56 166 THR A N 1
ATOM 1302 C CA . THR A 1 166 ? -18.627 7.438 13.860 1.00 86.56 166 THR A CA 1
ATOM 1303 C C . THR A 1 166 ? -17.362 6.793 13.310 1.00 86.56 166 THR A C 1
ATOM 1305 O O . THR A 1 166 ? -17.412 5.675 12.797 1.00 86.56 166 THR A O 1
ATOM 1308 N N . THR A 1 167 ? -16.219 7.461 13.473 1.00 86.25 167 THR A N 1
ATOM 1309 C CA . THR A 1 167 ? -14.910 6.936 13.088 1.00 86.25 167 THR A CA 1
ATOM 1310 C C . THR A 1 167 ? -14.596 5.680 13.891 1.00 86.25 167 THR A C 1
ATOM 1312 O O . THR A 1 167 ? -14.338 4.647 13.288 1.00 86.25 167 THR A O 1
ATOM 1315 N N . ALA A 1 168 ? -14.723 5.707 15.222 1.00 87.12 168 ALA A N 1
ATOM 1316 C CA . ALA A 1 168 ? -14.499 4.537 16.077 1.00 87.12 168 ALA A CA 1
ATOM 1317 C C . ALA A 1 168 ? -15.337 3.314 15.643 1.00 87.12 168 ALA A C 1
ATOM 1319 O O . ALA A 1 168 ? -14.824 2.196 15.578 1.00 87.12 168 ALA A O 1
ATOM 1320 N N . MET A 1 169 ? -16.600 3.522 15.249 1.00 84.75 169 MET A N 1
ATOM 1321 C CA . MET A 1 169 ? -17.464 2.457 14.726 1.00 84.75 169 MET A CA 1
ATOM 1322 C C . MET A 1 169 ? -16.940 1.843 13.414 1.00 84.75 169 MET A C 1
ATOM 1324 O O . MET A 1 169 ? -17.098 0.642 13.197 1.00 84.75 169 MET A O 1
ATOM 1328 N N . VAL A 1 170 ? -16.303 2.625 12.535 1.00 83.56 170 VAL A N 1
ATOM 1329 C CA . VAL A 1 170 ? -15.671 2.097 11.309 1.00 83.56 170 VAL A CA 1
ATOM 1330 C C . VAL A 1 170 ? -14.539 1.128 11.657 1.00 83.56 170 VAL A C 1
ATOM 1332 O O . VAL A 1 170 ? -14.475 0.048 11.071 1.00 83.56 170 VAL A O 1
ATOM 1335 N N . TYR A 1 171 ? -13.702 1.465 12.643 1.00 82.56 171 TYR A N 1
ATOM 1336 C CA . TYR A 1 171 ? -12.613 0.596 13.108 1.00 82.56 171 TYR A CA 1
ATOM 1337 C C . TYR A 1 171 ? -13.154 -0.711 13.705 1.00 82.56 171 TYR A C 1
ATOM 1339 O O . TYR A 1 171 ? -12.689 -1.791 13.352 1.00 82.56 171 TYR A O 1
ATOM 1347 N N . LEU A 1 172 ? -14.196 -0.636 14.538 1.00 82.62 172 LEU A N 1
ATOM 1348 C CA . LEU A 1 172 ? -14.812 -1.822 15.146 1.00 82.62 172 LEU A CA 1
ATOM 1349 C C . LEU A 1 172 ? -15.503 -2.729 14.116 1.00 82.62 172 LEU A C 1
ATOM 1351 O O . LEU A 1 172 ? -15.442 -3.950 14.231 1.00 82.62 172 LEU A O 1
ATOM 1355 N N . LYS A 1 173 ? -16.126 -2.162 13.074 1.00 80.56 173 LYS A N 1
ATOM 1356 C CA . LYS A 1 173 ? -16.745 -2.944 11.987 1.00 80.56 173 LYS A CA 1
ATOM 1357 C C . LYS A 1 173 ? -15.729 -3.732 11.157 1.00 80.56 173 LYS A C 1
ATOM 1359 O O . LYS A 1 173 ? -16.104 -4.742 10.561 1.00 80.56 173 LYS A O 1
ATOM 1364 N N . LEU A 1 174 ? -14.472 -3.288 11.101 1.00 75.88 174 LEU A N 1
ATOM 1365 C CA . LEU A 1 174 ? -13.414 -3.996 10.378 1.00 75.88 174 LEU A CA 1
ATOM 1366 C C . LEU A 1 174 ? -13.002 -5.300 11.068 1.00 75.88 174 LEU A C 1
ATOM 1368 O O . LEU A 1 174 ? -12.658 -6.241 10.363 1.00 75.88 174 LEU A O 1
ATOM 1372 N N . LEU A 1 175 ? -13.076 -5.368 12.403 1.00 73.56 175 LEU A N 1
ATOM 1373 C CA . LEU A 1 175 ? -12.641 -6.522 13.205 1.00 73.56 175 LEU A CA 1
ATOM 1374 C C . LEU A 1 175 ? -13.567 -7.751 13.097 1.00 73.56 175 LEU A C 1
ATOM 1376 O O . LEU A 1 175 ? -13.206 -8.832 13.542 1.00 73.56 175 LEU A O 1
ATOM 1380 N N . GLY A 1 176 ? -14.753 -7.618 12.491 1.00 66.69 176 GLY A N 1
ATOM 1381 C CA . GLY A 1 176 ? -15.751 -8.692 12.461 1.00 66.69 176 GLY A CA 1
ATOM 1382 C C . GLY A 1 176 ? -16.387 -8.954 13.836 1.00 66.69 176 GLY A C 1
ATOM 1383 O O . GLY A 1 176 ? -15.863 -8.575 14.876 1.00 66.69 176 GLY A O 1
ATOM 1384 N N . SER A 1 177 ? -17.573 -9.566 13.858 1.00 60.41 177 SER A N 1
ATOM 1385 C CA . SER A 1 177 ? -18.324 -9.805 15.102 1.00 60.41 177 SER A CA 1
ATOM 1386 C C . SER A 1 177 ? -17.764 -10.934 15.973 1.00 60.41 177 SER A C 1
ATOM 1388 O O . SER A 1 177 ? -18.020 -10.934 17.172 1.00 60.41 177 SER A O 1
ATOM 1390 N N . ASP A 1 178 ? -17.008 -11.866 15.387 1.00 61.50 178 ASP A N 1
ATOM 1391 C CA . ASP A 1 178 ? -16.572 -13.107 16.047 1.00 61.50 178 ASP A CA 1
ATOM 1392 C C . ASP A 1 178 ? -15.227 -12.980 16.790 1.00 61.50 178 ASP A C 1
ATOM 1394 O O . ASP A 1 178 ? -14.861 -13.877 17.545 1.00 61.50 178 ASP A O 1
ATOM 1398 N N . GLU A 1 179 ? -14.486 -11.883 16.596 1.00 62.44 179 GLU A N 1
ATOM 1399 C CA . GLU A 1 179 ? -13.126 -11.691 17.140 1.00 62.44 179 GLU A CA 1
ATOM 1400 C C . GLU A 1 179 ? -13.051 -10.620 18.251 1.00 62.44 179 GLU A C 1
ATOM 1402 O O . GLU A 1 179 ? -11.968 -10.335 18.760 1.00 62.44 179 GLU A O 1
ATOM 1407 N N . LEU A 1 180 ? -14.184 -10.028 18.649 1.00 64.81 180 LEU A N 1
ATOM 1408 C CA . LEU A 1 180 ? -14.238 -8.931 19.626 1.00 64.81 180 LEU A CA 1
ATOM 1409 C C . LEU A 1 180 ? -14.206 -9.440 21.077 1.00 64.81 180 LEU A C 1
ATOM 1411 O O . LEU A 1 180 ? -14.987 -10.316 21.453 1.00 64.81 180 LEU A O 1
ATOM 1415 N N . SER A 1 181 ? -13.373 -8.821 21.926 1.00 70.00 181 SER A N 1
ATOM 1416 C CA . SER A 1 181 ? -13.459 -8.998 23.388 1.00 70.00 181 SER A CA 1
ATOM 1417 C C . SER A 1 181 ? -14.844 -8.565 23.905 1.00 70.00 181 SER A C 1
ATOM 1419 O O . SER A 1 181 ? -15.427 -7.622 23.356 1.00 70.00 181 SER A O 1
ATOM 1421 N N . PRO A 1 182 ? -15.379 -9.169 24.984 1.00 75.81 182 PRO A N 1
ATOM 1422 C CA . PRO A 1 182 ? -16.630 -8.734 25.609 1.00 75.81 182 PRO A CA 1
ATOM 1423 C C . PRO A 1 182 ? -16.685 -7.230 25.931 1.00 75.81 182 PRO A C 1
ATOM 1425 O O . PRO A 1 182 ? -17.742 -6.625 25.752 1.00 75.81 182 PRO A O 1
ATOM 1428 N N . GLU A 1 183 ? -15.576 -6.587 26.327 1.00 71.31 183 GLU A N 1
ATOM 1429 C CA . GLU A 1 183 ? -15.567 -5.133 26.567 1.00 71.31 183 GLU A CA 1
ATOM 1430 C C . GLU A 1 183 ? -15.856 -4.314 25.298 1.00 71.31 183 GLU A C 1
ATOM 1432 O O . GLU A 1 183 ? -16.464 -3.244 25.363 1.00 71.31 183 GLU A O 1
ATOM 1437 N N . LEU A 1 184 ? -15.473 -4.822 24.128 1.00 72.69 184 LEU A N 1
ATOM 1438 C CA . LEU A 1 184 ? -15.657 -4.125 22.855 1.00 72.69 184 LEU A CA 1
ATOM 1439 C C . LEU A 1 184 ? -17.009 -4.369 22.236 1.00 72.69 184 LEU A C 1
ATOM 1441 O O . LEU A 1 184 ? -17.493 -3.500 21.523 1.00 72.69 184 LEU A O 1
ATOM 1445 N N . VAL A 1 185 ? -17.633 -5.512 22.514 1.00 80.62 185 VAL A N 1
ATOM 1446 C CA . VAL A 1 185 ? -19.051 -5.696 22.199 1.00 80.62 185 VAL A CA 1
ATOM 1447 C C . VAL A 1 185 ? -19.857 -4.631 22.940 1.00 80.62 185 VAL A C 1
ATOM 1449 O O . VAL A 1 185 ? -20.645 -3.921 22.322 1.00 80.62 185 VAL A O 1
ATOM 1452 N N . ILE A 1 186 ? -19.552 -4.412 24.225 1.00 82.94 186 ILE A N 1
ATOM 1453 C CA . ILE A 1 186 ? -20.166 -3.343 25.021 1.00 82.94 186 ILE A CA 1
ATOM 1454 C C . ILE A 1 186 ? -19.841 -1.962 24.433 1.00 82.94 186 ILE A C 1
ATOM 1456 O O . ILE A 1 186 ? -20.746 -1.145 24.273 1.00 82.94 186 ILE A O 1
ATOM 1460 N N . LEU A 1 187 ? -18.577 -1.672 24.096 1.00 80.88 187 LEU A N 1
ATOM 1461 C CA . LEU A 1 187 ? -18.201 -0.388 23.493 1.00 80.88 187 LEU A CA 1
ATOM 1462 C C . LEU A 1 187 ? -18.913 -0.163 22.153 1.00 80.88 187 LEU A C 1
ATOM 1464 O O . LEU A 1 187 ? -19.452 0.915 21.922 1.00 80.88 187 LEU A O 1
ATOM 1468 N N . ARG A 1 188 ? -18.958 -1.178 21.289 1.00 84.94 188 ARG A N 1
ATOM 1469 C CA . ARG A 1 188 ? -19.634 -1.137 19.990 1.00 84.94 188 ARG A CA 1
ATOM 1470 C C . ARG A 1 188 ? -21.119 -0.863 20.162 1.00 84.94 188 ARG A C 1
ATOM 1472 O O . ARG A 1 188 ? -21.639 0.017 19.486 1.00 84.94 188 ARG A O 1
ATOM 1479 N N . ASP A 1 189 ? -21.783 -1.577 21.063 1.00 85.38 189 ASP A N 1
ATOM 1480 C CA . ASP A 1 189 ? -23.215 -1.413 21.300 1.00 85.38 189 ASP A CA 1
ATOM 1481 C C . ASP A 1 189 ? -23.512 -0.031 21.909 1.00 85.38 189 ASP A C 1
ATOM 1483 O O . ASP A 1 189 ? -24.446 0.645 21.484 1.00 85.38 189 ASP A O 1
ATOM 1487 N N . ARG A 1 190 ? -22.654 0.470 22.810 1.00 85.19 190 ARG A N 1
ATOM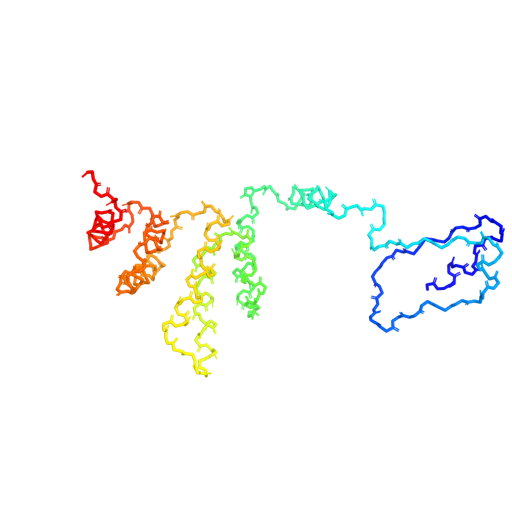 1488 C CA . ARG A 1 190 ? -22.741 1.848 23.327 1.00 85.19 190 ARG A CA 1
ATOM 1489 C C . ARG A 1 190 ? -22.577 2.896 22.230 1.00 85.19 190 ARG A C 1
ATOM 1491 O O . ARG A 1 190 ? -23.321 3.871 22.209 1.00 85.19 190 ARG A O 1
ATOM 1498 N N . ILE A 1 191 ? -21.606 2.713 21.335 1.00 86.00 191 ILE A N 1
ATOM 1499 C CA . ILE A 1 191 ? -21.381 3.623 20.209 1.00 86.00 191 ILE A CA 1
ATOM 1500 C C . ILE A 1 191 ? -22.566 3.558 19.242 1.00 86.00 191 ILE A C 1
ATOM 1502 O O . ILE A 1 191 ? -23.016 4.612 18.804 1.00 86.00 191 ILE A O 1
ATOM 1506 N N . ALA A 1 192 ? -23.098 2.365 18.946 1.00 85.38 192 ALA A N 1
ATOM 1507 C CA . ALA A 1 192 ? -24.266 2.180 18.082 1.00 85.38 192 ALA A CA 1
ATOM 1508 C C . ALA A 1 192 ? -25.478 2.951 18.619 1.00 85.38 192 ALA A C 1
ATOM 1510 O O . ALA A 1 192 ? -26.021 3.793 17.912 1.00 85.38 192 ALA A O 1
ATOM 1511 N N . LEU A 1 193 ? -25.809 2.763 19.900 1.00 84.62 193 LEU A N 1
ATOM 1512 C CA . LEU A 1 193 ? -26.907 3.475 20.561 1.00 84.62 193 LEU A CA 1
ATOM 1513 C C . LEU A 1 193 ? -26.704 4.997 20.590 1.00 84.62 193 LEU A C 1
ATOM 1515 O O . LEU A 1 193 ? -27.669 5.747 20.529 1.00 84.62 193 LEU A O 1
ATOM 1519 N N . ALA A 1 194 ? -25.459 5.465 20.683 1.00 81.62 194 ALA A N 1
ATOM 1520 C CA . ALA A 1 194 ? -25.141 6.892 20.681 1.00 81.62 194 ALA A CA 1
ATOM 1521 C C . ALA A 1 194 ? -25.106 7.523 19.274 1.00 81.62 194 ALA A C 1
ATOM 1523 O O . ALA A 1 194 ? -25.150 8.747 19.163 1.00 81.62 194 ALA A O 1
ATOM 1524 N N . THR A 1 195 ? -24.980 6.719 18.210 1.00 78.69 195 THR A N 1
ATOM 1525 C CA . THR A 1 195 ? -24.949 7.196 16.813 1.00 78.69 195 THR A CA 1
ATOM 1526 C C . THR A 1 195 ? -26.257 6.983 16.061 1.00 78.69 195 THR A C 1
ATOM 1528 O O . THR A 1 195 ? -26.436 7.605 15.014 1.00 78.69 195 THR A O 1
ATOM 1531 N N . GLU A 1 196 ? -27.178 6.167 16.575 1.00 73.19 196 GLU A N 1
ATOM 1532 C CA . GLU A 1 196 ? -28.554 6.132 16.086 1.00 73.19 196 GLU A CA 1
ATOM 1533 C C . GLU A 1 196 ? -29.266 7.446 16.464 1.00 73.19 196 GLU A C 1
ATOM 1535 O O . GLU A 1 196 ? -29.389 7.765 17.650 1.00 73.19 196 GLU A O 1
ATOM 1540 N N . PRO A 1 197 ? -29.716 8.252 15.482 1.00 52.31 197 PRO A N 1
ATOM 1541 C CA . PRO A 1 197 ? -30.565 9.391 15.778 1.00 52.31 197 PRO A CA 1
ATOM 1542 C C . PRO A 1 197 ? -31.891 8.850 16.310 1.00 52.31 197 PRO A C 1
ATOM 1544 O O . PRO A 1 197 ? -32.504 7.994 15.673 1.00 52.31 197 PRO A O 1
ATOM 1547 N N . GLY A 1 198 ? -32.296 9.330 17.487 1.00 52.00 198 GLY A N 1
ATOM 1548 C CA . GLY A 1 198 ? -33.540 8.932 18.136 1.00 52.00 198 GLY A CA 1
ATOM 1549 C C . GLY A 1 198 ? -34.726 8.940 17.170 1.00 52.00 198 GLY A C 1
ATOM 1550 O O . GLY A 1 198 ? -34.883 9.864 16.370 1.00 52.00 198 GLY A O 1
ATOM 1551 N N . MET A 1 199 ? -35.518 7.873 17.258 1.00 36.69 199 MET A N 1
ATOM 1552 C CA . MET A 1 199 ? -36.881 7.799 16.737 1.00 36.69 199 MET A CA 1
ATOM 1553 C C . MET A 1 199 ? -37.772 8.860 17.389 1.00 36.69 199 MET A C 1
ATOM 1555 O O . MET A 1 199 ? -37.563 9.137 18.594 1.00 36.69 199 MET A O 1
#

Foldseek 3Di:
DVVQLVPADFPDGEREAEADDDPPDDDDDDPVSVVSVYHYHYDHHPVDDCVPCVVVVVVVVCVVPDDPVCQLVVLQVVLVVCVVVVNNVSSLVSCLSSLVLAVNLVSLVVVLVVVPPPDDPLVSLVVSVVVSVVSCVVSVDLDDDLVVLVSLQVNLVVCVVVVVLVVSLVSLVSNDPPNDDPVVVVVNVVSVVVPPDDD

Radius of gyration: 26.79 Å; Cα contacts (8 Å, |Δi|>4): 165; chains: 1; bounding box: 58×44×74 Å